Protein AF-I3IAJ3-F1 (afdb_monomer)

pLDDT: mean 96.66, std 3.68, range [68.75, 98.88]

Structure (mmCIF, N/CA/C/O backbone):
data_AF-I3IAJ3-F1
#
_entry.id   AF-I3IAJ3-F1
#
loop_
_atom_site.group_PDB
_atom_site.id
_atom_site.type_symbol
_atom_site.label_atom_id
_atom_site.label_alt_id
_atom_site.label_comp_id
_atom_site.label_asym_id
_atom_site.label_entity_id
_atom_site.label_seq_id
_atom_site.pdbx_PDB_ins_code
_atom_site.Cartn_x
_atom_site.Cartn_y
_atom_site.Cartn_z
_atom_site.occupancy
_atom_site.B_iso_or_equiv
_atom_site.auth_seq_id
_atom_site.auth_comp_id
_atom_site.auth_asym_id
_atom_site.auth_atom_id
_atom_site.pdbx_PDB_model_num
ATOM 1 N N . MET A 1 1 ? -9.385 11.520 12.640 1.00 92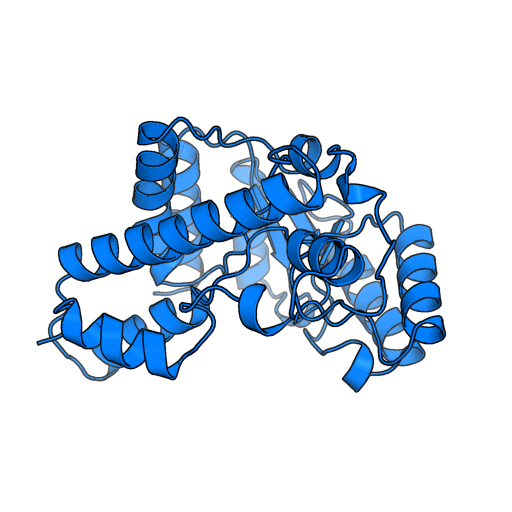.06 1 MET A N 1
ATOM 2 C CA . MET A 1 1 ? -8.759 11.079 13.914 1.00 92.06 1 MET A CA 1
ATOM 3 C C . MET A 1 1 ? -7.315 11.567 13.982 1.00 92.06 1 MET A C 1
ATOM 5 O O . MET A 1 1 ? -6.712 11.829 12.940 1.00 92.06 1 MET A O 1
ATOM 9 N N . SER A 1 2 ? -6.732 11.689 15.176 1.00 95.12 2 SER A N 1
ATOM 10 C CA . SER A 1 2 ? -5.291 11.946 15.311 1.00 95.12 2 SER A CA 1
ATOM 11 C C . SER A 1 2 ? -4.464 10.760 14.788 1.00 95.12 2 SER A C 1
ATOM 13 O O . SER A 1 2 ? -4.943 9.626 14.718 1.00 95.12 2 SER A O 1
ATOM 15 N N . GLY A 1 3 ? -3.193 10.996 14.444 1.00 95.88 3 GLY A N 1
ATOM 16 C CA . GLY A 1 3 ? -2.304 9.918 13.989 1.00 95.88 3 GLY A CA 1
ATOM 17 C C . GLY A 1 3 ? -2.069 8.836 15.050 1.00 95.88 3 GLY A C 1
ATOM 18 O O . GLY A 1 3 ? -1.928 7.661 14.710 1.00 95.88 3 GLY A O 1
ATOM 19 N N . ASN A 1 4 ? -2.061 9.206 16.334 1.00 97.25 4 ASN A N 1
ATOM 20 C CA . ASN A 1 4 ? -1.907 8.244 17.424 1.00 97.25 4 ASN A CA 1
ATOM 21 C C . ASN A 1 4 ? -3.148 7.350 17.568 1.00 97.25 4 ASN A C 1
ATOM 23 O O . ASN A 1 4 ? -3.011 6.133 17.638 1.00 97.25 4 ASN A O 1
ATOM 27 N N . GLU A 1 5 ? -4.352 7.928 17.520 1.00 97.88 5 GLU A N 1
ATOM 28 C CA . GLU A 1 5 ? -5.601 7.153 17.558 1.00 97.88 5 GLU A CA 1
ATOM 29 C C . GLU A 1 5 ? -5.706 6.183 16.378 1.00 97.88 5 GLU A C 1
ATOM 31 O O . GLU A 1 5 ? -6.067 5.022 16.572 1.00 97.88 5 GLU A O 1
ATOM 36 N N . ARG A 1 6 ? -5.348 6.624 15.162 1.00 97.94 6 ARG A N 1
ATOM 37 C CA . ARG A 1 6 ? -5.309 5.733 13.992 1.00 97.94 6 ARG A CA 1
ATOM 38 C C . ARG A 1 6 ? -4.345 4.569 14.191 1.00 97.94 6 ARG A C 1
ATOM 40 O O . ARG A 1 6 ? -4.722 3.424 13.965 1.00 97.94 6 ARG A O 1
ATOM 47 N N . THR A 1 7 ? -3.139 4.855 14.680 1.00 98.50 7 THR A N 1
ATOM 48 C CA . THR A 1 7 ? -2.106 3.841 14.962 1.00 98.50 7 THR A CA 1
ATOM 49 C C . THR A 1 7 ? -2.622 2.788 15.941 1.00 98.50 7 THR A C 1
ATOM 51 O O . THR A 1 7 ? -2.572 1.593 15.653 1.00 98.50 7 THR A O 1
ATOM 54 N N . GLN A 1 8 ? -3.206 3.225 17.058 1.00 98.56 8 GLN A N 1
ATOM 55 C CA . GLN A 1 8 ? -3.760 2.332 18.076 1.00 98.56 8 GLN A CA 1
ATOM 56 C C . GLN A 1 8 ? -4.918 1.483 17.538 1.00 98.56 8 GLN A C 1
ATOM 58 O O . GLN A 1 8 ? -4.970 0.281 17.799 1.00 98.56 8 GLN A O 1
ATOM 63 N N . LYS A 1 9 ? -5.827 2.074 16.752 1.00 98.75 9 LYS A N 1
ATOM 64 C CA . LYS A 1 9 ? -6.946 1.344 16.138 1.00 98.75 9 LYS A CA 1
ATOM 65 C C . LYS A 1 9 ? -6.477 0.298 15.127 1.00 98.75 9 LYS A C 1
ATOM 67 O O . LYS A 1 9 ? -6.967 -0.828 15.164 1.00 98.75 9 LYS A O 1
ATOM 72 N N . ILE A 1 10 ? -5.510 0.636 14.272 1.00 98.88 10 ILE A N 1
ATOM 73 C CA . ILE A 1 10 ? -4.940 -0.298 13.290 1.00 98.88 10 ILE A CA 1
ATOM 74 C C . ILE A 1 10 ? -4.242 -1.461 14.000 1.00 98.88 10 ILE A C 1
ATOM 76 O O . ILE A 1 10 ? -4.519 -2.617 13.681 1.00 98.88 10 ILE A O 1
ATOM 80 N N . ILE A 1 11 ? -3.398 -1.180 15.000 1.00 98.88 11 ILE A N 1
ATOM 81 C CA . ILE A 1 11 ? -2.735 -2.219 15.802 1.00 98.88 11 ILE A CA 1
ATOM 82 C C . ILE A 1 11 ? -3.773 -3.135 16.456 1.00 98.88 11 ILE A C 1
ATOM 84 O O . ILE A 1 11 ? -3.689 -4.355 16.311 1.00 98.88 11 ILE A O 1
ATOM 88 N N . ALA A 1 12 ? -4.785 -2.562 17.114 1.00 98.81 12 ALA A N 1
ATOM 89 C CA . ALA A 1 12 ? -5.835 -3.332 17.771 1.00 98.81 12 ALA A CA 1
ATOM 90 C C . ALA A 1 12 ? -6.613 -4.213 16.780 1.00 98.81 12 ALA A C 1
ATOM 92 O O . ALA A 1 12 ? -6.884 -5.376 17.079 1.00 98.81 12 ALA A O 1
ATOM 93 N N . ALA A 1 13 ? -6.941 -3.695 15.591 1.00 98.81 13 ALA A N 1
ATOM 94 C CA . ALA A 1 13 ? -7.616 -4.458 14.545 1.00 98.81 13 ALA A CA 1
ATOM 95 C C . ALA A 1 13 ? -6.763 -5.642 14.063 1.00 98.81 13 ALA A C 1
ATOM 97 O O . ALA A 1 13 ? -7.256 -6.771 14.019 1.00 98.81 13 ALA A O 1
ATOM 98 N N . LEU A 1 14 ? -5.480 -5.410 13.765 1.00 98.81 14 LEU A N 1
ATOM 99 C CA . LEU A 1 14 ? -4.545 -6.445 13.316 1.00 98.81 14 LEU A CA 1
ATOM 100 C C . LEU A 1 14 ? -4.328 -7.527 14.388 1.00 98.81 14 LEU A C 1
ATOM 102 O O . LEU A 1 14 ? -4.415 -8.718 14.084 1.00 98.81 14 LEU A O 1
ATOM 106 N N . GLN A 1 15 ? -4.113 -7.133 15.647 1.00 98.69 15 GLN A N 1
ATOM 107 C CA . GLN A 1 15 ? -3.894 -8.058 16.764 1.00 98.69 15 GLN A CA 1
ATOM 108 C C . GLN A 1 15 ? -5.151 -8.857 17.116 1.00 98.69 15 GLN A C 1
ATOM 110 O O . GLN A 1 15 ? -5.083 -10.081 17.240 1.00 98.69 15 GLN A O 1
ATOM 115 N N . LYS A 1 16 ? -6.321 -8.207 17.208 1.00 98.62 16 LYS A N 1
ATOM 116 C CA . LYS A 1 16 ? -7.608 -8.892 17.431 1.00 98.62 16 LYS A CA 1
ATOM 117 C C . LYS A 1 16 ? -7.890 -9.893 16.317 1.00 98.62 16 LYS A C 1
ATOM 119 O O . LYS A 1 16 ? -8.343 -11.007 16.576 1.00 98.62 16 LYS A O 1
ATOM 124 N N . ALA A 1 17 ? -7.578 -9.514 15.080 1.00 98.56 17 ALA A N 1
ATOM 125 C CA . ALA A 1 17 ? -7.670 -10.400 13.939 1.00 98.56 17 ALA A CA 1
ATOM 126 C C . ALA A 1 17 ? -6.512 -11.409 13.864 1.00 98.56 17 ALA A C 1
ATOM 128 O O . ALA A 1 17 ? -6.511 -12.217 12.945 1.00 98.56 17 ALA A O 1
ATOM 129 N N . LYS A 1 18 ? -5.542 -11.445 14.782 1.00 98.31 18 LYS A N 1
ATOM 130 C CA . LYS A 1 18 ? -4.399 -12.378 14.732 1.00 98.31 18 LYS A CA 1
ATOM 131 C C . LYS A 1 18 ? -3.687 -12.349 13.371 1.00 98.31 18 LYS A C 1
ATOM 133 O O . LYS A 1 18 ? -3.413 -13.394 12.777 1.00 98.31 18 LYS A O 1
ATOM 138 N N . VAL A 1 19 ? -3.499 -11.158 12.806 1.00 98.56 19 VAL A N 1
ATOM 139 C CA . VAL A 1 19 ? -2.672 -10.983 11.608 1.00 98.56 19 VAL A CA 1
ATOM 140 C C . VAL A 1 19 ? -1.220 -11.242 12.008 1.00 98.56 19 VAL A C 1
ATOM 142 O O . VAL A 1 19 ? -0.772 -10.649 12.986 1.00 98.56 19 VAL A O 1
ATOM 145 N N . PRO A 1 20 ? -0.495 -12.134 11.308 1.00 97.19 20 PRO A N 1
ATOM 146 C CA . PRO A 1 20 ? 0.844 -12.531 11.734 1.00 97.19 20 PRO A CA 1
ATOM 147 C C . PRO A 1 20 ? 1.854 -11.384 11.652 1.00 97.19 20 PRO A C 1
ATOM 149 O O . PRO A 1 20 ? 2.767 -11.338 12.465 1.00 97.19 20 PRO A O 1
ATOM 152 N N . ASP A 1 21 ? 1.708 -10.501 10.662 1.00 98.06 21 ASP A N 1
ATOM 153 C CA . ASP A 1 21 ? 2.602 -9.371 10.418 1.00 98.06 21 ASP A CA 1
ATOM 154 C C . ASP A 1 21 ? 1.966 -8.405 9.394 1.00 98.06 21 ASP A C 1
ATOM 156 O O . ASP A 1 21 ? 1.106 -8.807 8.605 1.00 98.06 21 ASP A O 1
ATOM 160 N N . ALA A 1 22 ? 2.410 -7.151 9.381 1.00 98.12 22 ALA A N 1
ATOM 161 C CA . ALA A 1 22 ? 2.053 -6.104 8.431 1.00 98.12 22 ALA A CA 1
ATOM 162 C C . ALA A 1 22 ? 3.272 -5.195 8.198 1.00 98.12 22 ALA A C 1
ATOM 164 O O . ALA A 1 22 ? 4.060 -4.961 9.113 1.00 98.12 22 ALA A O 1
ATOM 165 N N . LEU A 1 23 ? 3.428 -4.677 6.976 1.00 98.62 23 LEU A N 1
ATOM 166 C CA . LEU A 1 23 ? 4.565 -3.830 6.602 1.00 98.62 23 LEU A CA 1
ATOM 167 C C . LEU A 1 23 ? 4.128 -2.386 6.358 1.00 98.62 23 LEU A C 1
ATOM 169 O O . LEU A 1 23 ? 3.371 -2.115 5.425 1.00 98.62 23 LEU A O 1
ATOM 173 N N . PHE A 1 24 ? 4.656 -1.463 7.157 1.00 98.56 24 PHE A N 1
ATOM 174 C CA . PHE A 1 24 ? 4.381 -0.033 7.070 1.00 98.56 24 PHE A CA 1
ATOM 175 C C . PHE A 1 24 ? 5.502 0.684 6.317 1.00 98.56 24 PHE A C 1
ATOM 177 O O . PHE A 1 24 ? 6.637 0.755 6.781 1.00 98.56 24 PHE A O 1
ATOM 184 N N . PHE A 1 25 ? 5.181 1.234 5.149 1.00 98.69 25 PHE A N 1
ATOM 185 C CA . PHE A 1 25 ? 6.113 2.005 4.327 1.00 98.69 25 PHE A CA 1
ATOM 186 C C . PHE A 1 25 ? 6.100 3.471 4.778 1.00 98.69 25 PHE A C 1
ATOM 188 O O . PHE A 1 25 ? 5.066 4.132 4.710 1.00 98.69 25 PHE A O 1
ATOM 195 N N . VAL A 1 26 ? 7.240 3.977 5.253 1.00 98.50 26 VAL A N 1
ATOM 196 C CA . VAL A 1 26 ? 7.343 5.285 5.920 1.00 98.50 26 VAL A CA 1
ATOM 197 C C . VAL A 1 26 ? 7.970 6.337 5.009 1.00 98.50 26 VAL A C 1
ATOM 199 O O . VAL A 1 26 ? 9.085 6.153 4.517 1.00 98.50 26 VAL A O 1
ATOM 202 N N . GLN A 1 27 ? 7.268 7.462 4.842 1.00 97.94 27 GLN A N 1
ATOM 203 C CA . GLN A 1 27 ? 7.823 8.710 4.312 1.00 97.94 27 GLN A CA 1
ATOM 204 C C . GLN A 1 27 ? 8.703 9.356 5.390 1.00 97.94 27 GLN A C 1
ATOM 206 O O . GLN A 1 27 ? 8.205 9.766 6.443 1.00 97.94 27 GLN A O 1
ATOM 211 N N . ALA A 1 28 ? 10.011 9.427 5.151 1.00 98.00 28 ALA A N 1
ATOM 212 C CA . ALA A 1 28 ? 10.957 9.784 6.207 1.00 98.00 28 ALA A CA 1
ATOM 213 C C . ALA A 1 28 ? 10.992 11.286 6.558 1.00 98.00 28 ALA A C 1
ATOM 215 O O . ALA A 1 28 ? 11.378 11.619 7.678 1.00 98.00 28 ALA A O 1
ATOM 216 N N . ASP A 1 29 ? 10.550 12.197 5.680 1.00 97.88 29 ASP A N 1
ATOM 217 C CA . ASP A 1 29 ? 10.481 13.638 5.996 1.00 97.88 29 ASP A CA 1
ATOM 218 C C . ASP A 1 29 ? 9.460 13.978 7.101 1.00 97.88 29 ASP A C 1
ATOM 220 O O . ASP A 1 29 ? 9.525 15.043 7.716 1.00 97.88 29 ASP A O 1
ATOM 224 N N . ARG A 1 30 ? 8.529 13.058 7.394 1.00 96.25 30 ARG A N 1
ATOM 225 C CA . ARG A 1 30 ? 7.515 13.210 8.444 1.00 96.25 30 ARG A CA 1
ATOM 226 C C . ARG A 1 30 ? 8.024 12.778 9.813 1.00 96.25 30 ARG A C 1
ATOM 228 O O . ARG A 1 30 ? 7.275 12.885 10.789 1.00 96.25 30 ARG A O 1
ATOM 235 N N . LEU A 1 31 ? 9.256 12.277 9.915 1.00 96.62 31 LEU A N 1
ATOM 236 C CA . LEU A 1 31 ? 9.836 11.844 11.181 1.00 96.62 31 LEU A CA 1
ATOM 237 C C . LEU A 1 31 ? 10.065 13.028 12.124 1.00 96.62 31 LEU A C 1
ATOM 239 O O . LEU A 1 31 ? 10.740 14.004 11.819 1.00 96.62 31 LEU A O 1
ATOM 243 N N . ASN A 1 32 ? 9.486 12.911 13.308 1.00 96.06 32 ASN A N 1
ATOM 244 C CA . ASN A 1 32 ? 9.645 13.787 14.455 1.00 96.06 32 ASN A CA 1
ATOM 245 C C . ASN A 1 32 ? 9.341 12.963 15.717 1.00 96.06 32 ASN A C 1
ATOM 247 O O . ASN A 1 32 ? 9.011 11.783 15.627 1.00 96.06 32 ASN A O 1
ATOM 251 N N . LYS A 1 33 ? 9.406 13.571 16.906 1.00 95.94 33 LYS A N 1
ATOM 252 C CA . LYS A 1 33 ? 9.154 12.847 18.167 1.00 95.94 33 LYS A CA 1
ATOM 253 C C . LYS A 1 33 ? 7.787 12.147 18.196 1.00 95.94 33 LYS A C 1
ATOM 255 O O . LYS A 1 33 ? 7.696 11.016 18.654 1.00 95.94 33 LYS A O 1
ATOM 260 N N . SER A 1 34 ? 6.732 12.790 17.690 1.00 95.06 34 SER A N 1
ATOM 261 C CA . SER A 1 34 ? 5.377 12.223 17.674 1.00 95.06 34 SER A CA 1
ATOM 262 C C . SER A 1 34 ? 5.236 11.063 16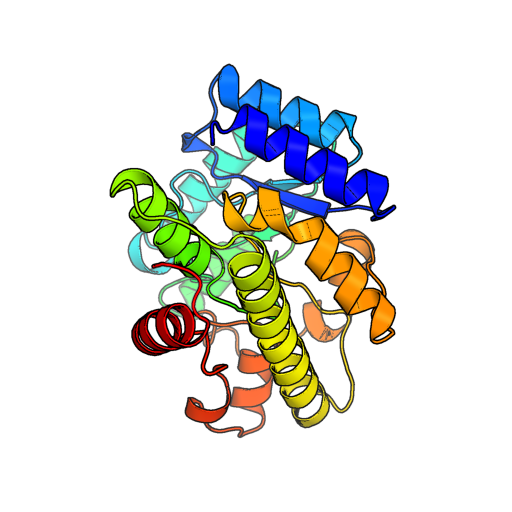.692 1.00 95.06 34 SER A C 1
ATOM 264 O O . SER A 1 34 ? 4.665 10.032 17.042 1.00 95.06 34 SER A O 1
ATOM 266 N N . THR A 1 35 ? 5.769 11.193 15.477 1.00 96.06 35 THR A N 1
ATOM 267 C CA . THR A 1 35 ? 5.709 10.110 14.486 1.00 96.06 35 THR A CA 1
ATOM 268 C C . THR A 1 35 ? 6.648 8.960 14.830 1.00 96.06 35 THR A C 1
ATOM 270 O O . THR A 1 35 ? 6.261 7.815 14.620 1.00 96.06 35 THR A O 1
ATOM 273 N N . GLN A 1 36 ? 7.798 9.225 15.458 1.00 97.62 36 GLN A N 1
ATOM 274 C CA . GLN A 1 36 ? 8.689 8.186 15.980 1.00 97.62 36 GLN A CA 1
ATOM 275 C C . GLN A 1 36 ? 7.975 7.304 17.012 1.00 97.62 36 GLN A C 1
ATOM 277 O O . GLN A 1 36 ? 7.959 6.090 16.852 1.00 97.62 36 GLN A O 1
ATOM 282 N N . MET A 1 37 ? 7.260 7.895 17.980 1.00 97.38 37 MET A N 1
ATOM 283 C CA . MET A 1 37 ? 6.470 7.121 18.953 1.00 97.38 37 MET A CA 1
ATOM 284 C C . MET A 1 37 ? 5.414 6.217 18.299 1.00 97.38 37 MET A C 1
ATOM 286 O O . MET A 1 37 ? 5.026 5.197 18.864 1.00 97.38 37 MET A O 1
ATOM 290 N N . ARG A 1 38 ? 4.899 6.587 17.122 1.00 97.75 38 ARG A N 1
ATOM 291 C CA . ARG A 1 38 ? 3.942 5.756 16.377 1.00 97.75 38 ARG A CA 1
ATOM 292 C C . ARG A 1 38 ? 4.635 4.585 15.681 1.00 97.75 38 ARG A C 1
ATOM 294 O O . ARG A 1 38 ? 4.082 3.491 15.665 1.00 97.75 38 ARG A O 1
ATOM 301 N N . LEU A 1 39 ? 5.840 4.795 15.146 1.00 98.12 39 LEU A N 1
ATOM 302 C CA . LEU A 1 39 ? 6.664 3.704 14.614 1.00 98.12 39 LEU A CA 1
ATOM 303 C C . LEU A 1 39 ? 7.045 2.718 15.718 1.00 98.12 39 LEU A C 1
ATOM 305 O O . LEU A 1 39 ? 6.901 1.513 15.527 1.00 98.12 39 LEU A O 1
ATOM 309 N N . ASP A 1 40 ? 7.427 3.231 16.888 1.00 98.19 40 ASP A N 1
ATOM 310 C CA . ASP A 1 40 ? 7.752 2.410 18.053 1.00 98.19 40 ASP A CA 1
ATOM 311 C C . ASP A 1 40 ? 6.545 1.568 18.496 1.00 98.19 40 ASP A C 1
ATOM 313 O O . ASP A 1 40 ? 6.706 0.396 18.821 1.00 98.19 40 ASP A O 1
ATOM 317 N N . GLN A 1 41 ? 5.324 2.119 18.439 1.00 98.50 41 GLN A N 1
ATOM 318 C CA . GLN A 1 41 ? 4.091 1.365 18.705 1.00 98.50 41 GLN A CA 1
ATOM 319 C C . GLN A 1 41 ? 3.871 0.224 17.701 1.00 98.50 41 GLN A C 1
ATOM 321 O O . GLN A 1 41 ? 3.553 -0.890 18.116 1.00 98.50 41 GLN A O 1
ATOM 326 N N . TYR A 1 42 ? 4.051 0.467 16.398 1.00 98.56 42 TYR A N 1
ATOM 327 C CA . TYR A 1 42 ? 3.933 -0.594 15.390 1.00 98.56 42 TYR A CA 1
ATOM 328 C C . TYR A 1 42 ? 4.988 -1.687 15.589 1.00 98.56 42 TYR A C 1
ATOM 330 O O . TYR A 1 42 ? 4.650 -2.871 15.560 1.00 98.56 42 TYR A O 1
ATOM 338 N N . ALA A 1 43 ? 6.238 -1.302 15.855 1.00 98.06 43 ALA A N 1
ATOM 339 C CA . ALA A 1 43 ? 7.320 -2.244 16.113 1.00 98.06 43 ALA A CA 1
ATOM 340 C C . ALA A 1 43 ? 7.084 -3.054 17.402 1.00 98.06 43 ALA A C 1
ATOM 342 O O . ALA A 1 43 ? 7.212 -4.277 17.397 1.00 98.06 43 ALA A O 1
ATOM 343 N N . ALA A 1 44 ? 6.657 -2.407 18.491 1.00 98.25 44 ALA A N 1
ATOM 344 C CA . ALA A 1 44 ? 6.313 -3.078 19.746 1.00 98.25 44 ALA A CA 1
ATOM 345 C C . ALA A 1 44 ? 5.132 -4.052 19.592 1.00 98.25 44 ALA A C 1
ATOM 347 O O . ALA A 1 44 ? 5.070 -5.066 20.282 1.00 98.25 44 ALA A O 1
ATOM 348 N N . ALA A 1 45 ? 4.214 -3.777 18.661 1.00 98.31 45 ALA A N 1
ATOM 349 C CA . ALA A 1 45 ? 3.122 -4.679 18.309 1.00 98.31 45 ALA A CA 1
ATOM 350 C C . ALA A 1 45 ? 3.548 -5.869 17.423 1.00 98.31 45 ALA A C 1
ATOM 352 O O . ALA A 1 45 ? 2.711 -6.726 17.137 1.00 98.31 45 ALA A O 1
ATOM 353 N N . GLY A 1 46 ? 4.821 -5.936 17.011 1.00 97.56 46 GLY A N 1
ATOM 354 C CA . GLY A 1 46 ? 5.383 -7.009 16.187 1.00 97.56 46 GLY A CA 1
ATOM 355 C C . GLY A 1 46 ? 5.309 -6.765 14.678 1.00 97.56 46 GLY A C 1
ATOM 356 O O . GLY A 1 46 ? 5.637 -7.665 13.910 1.00 97.56 46 GLY A O 1
ATOM 357 N N . PHE A 1 47 ? 4.891 -5.573 14.242 1.00 98.56 47 PHE A N 1
ATOM 358 C CA . PHE A 1 47 ? 4.819 -5.217 12.825 1.00 98.56 47 PHE A CA 1
ATOM 359 C C . PHE A 1 47 ? 6.123 -4.596 12.331 1.00 98.56 47 PHE A C 1
ATOM 361 O O . PHE A 1 47 ? 6.936 -4.111 13.123 1.00 98.56 47 PHE A O 1
ATOM 368 N N . HIS A 1 48 ? 6.313 -4.599 11.014 1.00 98.56 48 HIS A N 1
ATOM 369 C CA . HIS A 1 48 ? 7.557 -4.165 10.392 1.00 98.56 48 HIS A CA 1
ATOM 370 C C . HIS A 1 48 ? 7.449 -2.808 9.704 1.00 98.56 48 HIS A C 1
ATOM 372 O O . HIS A 1 48 ? 6.394 -2.407 9.206 1.00 98.56 48 HIS A O 1
ATOM 378 N N . ILE A 1 49 ? 8.589 -2.125 9.632 1.00 98.50 49 ILE A N 1
ATOM 379 C CA . ILE A 1 49 ? 8.755 -0.816 9.002 1.00 98.50 49 ILE A CA 1
ATOM 380 C C . ILE A 1 49 ? 9.600 -0.956 7.730 1.00 98.50 49 ILE A C 1
ATOM 382 O O . ILE A 1 49 ? 10.570 -1.707 7.702 1.00 98.50 49 ILE A O 1
ATOM 386 N N . ALA A 1 50 ? 9.248 -0.220 6.680 1.00 98.62 50 ALA A N 1
ATOM 387 C CA . ALA A 1 50 ? 9.944 -0.183 5.396 1.00 98.62 50 ALA A CA 1
ATOM 388 C C . ALA A 1 50 ? 10.091 1.253 4.871 1.00 98.62 50 ALA A C 1
ATOM 390 O O . ALA A 1 50 ? 9.496 2.200 5.386 1.00 98.62 50 ALA A O 1
ATOM 391 N N . ASN A 1 51 ? 10.893 1.419 3.822 1.00 98.69 51 ASN A N 1
ATOM 392 C CA . ASN A 1 51 ? 11.243 2.718 3.255 1.00 98.69 51 ASN A CA 1
ATOM 393 C C . ASN A 1 51 ? 10.242 3.143 2.162 1.00 98.69 51 ASN A C 1
ATOM 395 O O . ASN A 1 51 ? 10.025 2.404 1.199 1.00 98.69 51 ASN A O 1
ATOM 399 N N . HIS A 1 52 ? 9.676 4.348 2.278 1.00 98.56 52 HIS A N 1
ATOM 400 C CA . HIS A 1 52 ? 8.800 4.954 1.266 1.00 98.56 52 HIS A CA 1
ATOM 401 C C . HIS A 1 52 ? 9.339 6.273 0.703 1.00 98.56 52 HIS A C 1
ATOM 403 O O . HIS A 1 52 ? 8.570 7.186 0.409 1.00 98.56 52 HIS A O 1
ATOM 409 N N . SER A 1 53 ? 10.662 6.370 0.545 1.00 98.62 53 SER A N 1
ATOM 410 C CA . SER A 1 53 ? 11.405 7.590 0.200 1.00 98.62 53 SER A CA 1
ATOM 411 C C . SER A 1 53 ? 11.378 8.653 1.311 1.00 98.62 53 SER A C 1
ATOM 413 O O . SER A 1 53 ? 10.741 8.480 2.355 1.00 98.62 53 SER A O 1
ATOM 415 N N . TYR A 1 54 ? 12.141 9.729 1.134 1.00 98.81 54 TYR A N 1
ATOM 416 C CA . TYR A 1 54 ? 12.191 10.827 2.093 1.00 98.81 54 TYR A CA 1
ATOM 417 C C . TYR A 1 54 ? 11.039 11.799 1.844 1.00 98.81 54 TYR A C 1
ATOM 419 O O . TYR A 1 54 ? 10.251 12.021 2.758 1.00 98.81 54 TYR A O 1
ATOM 427 N N . SER A 1 55 ? 10.892 12.295 0.612 1.00 98.00 55 SER A N 1
ATOM 428 C CA . SER A 1 55 ? 9.936 13.362 0.260 1.00 98.00 55 SER A CA 1
ATOM 429 C C . SER A 1 55 ? 8.612 12.894 -0.359 1.00 98.00 55 SER A C 1
ATOM 431 O O . SER A 1 55 ? 7.755 13.723 -0.677 1.00 98.00 55 SER A O 1
ATOM 433 N N . HIS A 1 56 ? 8.438 11.582 -0.574 1.00 97.94 56 HIS A N 1
ATOM 434 C CA . HIS A 1 56 ? 7.262 11.001 -1.238 1.00 97.94 56 HIS A CA 1
ATOM 435 C C . HIS A 1 56 ? 7.008 11.592 -2.644 1.00 97.94 56 HIS A C 1
ATOM 437 O O . HIS A 1 56 ? 5.872 11.789 -3.086 1.00 97.94 56 HIS A O 1
ATOM 443 N N . GLN A 1 57 ? 8.086 11.909 -3.364 1.00 98.12 57 GLN A N 1
ATOM 444 C CA . GLN A 1 57 ? 8.025 12.389 -4.744 1.00 98.12 57 GLN A CA 1
ATOM 445 C C . GLN A 1 57 ? 8.118 11.227 -5.737 1.00 98.12 57 GLN A C 1
ATOM 447 O O . GLN A 1 57 ? 8.758 10.211 -5.471 1.00 98.12 57 GLN A O 1
ATOM 452 N N . SER A 1 58 ? 7.497 11.394 -6.907 1.00 97.94 58 SER A N 1
ATOM 453 C CA . SER A 1 58 ? 7.654 10.457 -8.026 1.00 97.94 58 SER A CA 1
ATOM 454 C C . SER A 1 58 ? 9.122 10.408 -8.469 1.00 97.94 58 SER A C 1
ATOM 456 O O . SER A 1 58 ? 9.772 11.450 -8.608 1.00 97.94 58 SER A O 1
ATOM 458 N N . ALA A 1 59 ? 9.645 9.209 -8.744 1.00 98.06 59 ALA A N 1
ATOM 459 C CA . ALA A 1 59 ? 11.008 9.069 -9.246 1.00 98.06 59 ALA A CA 1
ATOM 460 C C . ALA A 1 59 ? 11.181 9.658 -10.655 1.00 98.06 59 ALA A C 1
ATOM 462 O O . ALA A 1 59 ? 12.257 10.168 -10.979 1.00 98.06 59 ALA A O 1
ATOM 463 N N . SER A 1 60 ? 10.129 9.634 -11.482 1.00 97.62 60 SER A N 1
ATOM 464 C CA . SER A 1 60 ? 10.123 10.305 -12.786 1.00 97.62 60 SER A CA 1
ATOM 465 C C . SER A 1 60 ? 10.203 11.821 -12.650 1.00 97.62 60 SER A C 1
ATOM 467 O O . SER A 1 60 ? 10.991 12.449 -13.356 1.00 97.62 60 SER A O 1
ATOM 469 N N . ALA A 1 61 ? 9.422 12.400 -11.732 1.00 97.38 61 ALA A N 1
ATOM 470 C CA . ALA A 1 61 ? 9.373 13.841 -11.505 1.00 97.38 61 ALA A CA 1
ATOM 471 C C . ALA A 1 61 ? 10.672 14.369 -10.881 1.00 97.38 61 ALA A C 1
ATOM 473 O O . ALA A 1 61 ? 11.224 15.370 -11.334 1.00 97.38 61 ALA A O 1
ATOM 474 N N . LEU A 1 62 ? 11.186 13.675 -9.862 1.00 97.50 62 LEU A N 1
ATOM 475 C CA . LEU A 1 62 ? 12.390 14.085 -9.142 1.00 97.50 62 LEU A CA 1
ATOM 476 C C . LEU A 1 62 ? 13.667 13.840 -9.969 1.00 97.50 62 LEU A C 1
ATOM 478 O O . LEU A 1 62 ? 14.654 14.573 -9.848 1.00 97.50 62 LEU A O 1
ATOM 482 N N . GLY A 1 63 ? 13.632 12.823 -10.834 1.00 97.94 63 GLY A N 1
ATOM 483 C CA . GLY A 1 63 ? 14.732 12.399 -11.688 1.00 97.94 63 GLY A CA 1
ATOM 484 C C . GLY A 1 63 ? 15.734 11.489 -10.971 1.00 97.94 63 GLY A C 1
ATOM 485 O O . GLY A 1 63 ? 15.982 11.610 -9.770 1.00 97.94 63 GLY A O 1
ATOM 486 N N . LYS A 1 64 ? 16.369 10.595 -11.743 1.00 98.06 64 LYS A N 1
ATOM 487 C CA . LYS A 1 64 ? 17.281 9.528 -11.282 1.00 98.06 64 LYS A CA 1
ATOM 488 C C . LYS A 1 64 ? 18.198 9.917 -10.115 1.00 98.06 64 LYS A C 1
ATOM 490 O O . LYS A 1 64 ? 18.176 9.276 -9.070 1.00 98.06 64 LYS A O 1
ATOM 495 N N . LYS A 1 65 ? 19.035 10.947 -10.303 1.00 98.38 65 LYS A N 1
ATOM 496 C CA . LYS A 1 65 ? 20.070 11.340 -9.329 1.00 98.38 65 LYS A CA 1
ATOM 497 C C . LYS A 1 65 ? 19.452 11.791 -8.005 1.00 98.38 65 LYS A C 1
ATOM 499 O O . LYS A 1 65 ? 19.908 11.379 -6.942 1.00 98.38 65 LYS A O 1
ATOM 504 N N . ASN A 1 66 ? 18.427 12.631 -8.085 1.00 98.62 66 ASN A N 1
ATOM 505 C CA . ASN A 1 66 ? 17.790 13.210 -6.911 1.00 98.62 66 ASN A CA 1
ATOM 506 C C . ASN A 1 66 ? 16.956 12.162 -6.172 1.00 98.62 66 ASN A C 1
ATOM 508 O O . ASN A 1 66 ? 16.996 12.129 -4.949 1.00 98.62 66 ASN A O 1
ATOM 512 N N . TYR A 1 67 ? 16.284 11.256 -6.889 1.00 98.75 67 TYR A N 1
ATOM 513 C CA . TYR A 1 67 ? 15.541 10.169 -6.255 1.00 98.75 67 TYR A CA 1
ATOM 514 C C . TYR A 1 67 ? 16.449 9.181 -5.515 1.00 98.75 67 TYR A C 1
ATOM 516 O O . TYR A 1 67 ? 16.134 8.783 -4.398 1.00 98.75 67 TYR A O 1
ATOM 524 N N . ILE A 1 68 ? 17.612 8.830 -6.077 1.00 98.62 68 ILE A N 1
ATOM 525 C CA . ILE A 1 68 ? 18.602 8.002 -5.366 1.00 98.62 68 ILE A CA 1
ATOM 526 C C . ILE A 1 68 ? 19.041 8.679 -4.059 1.00 98.62 68 ILE A C 1
ATOM 528 O O . ILE A 1 68 ? 19.099 8.032 -3.012 1.00 98.62 68 ILE A O 1
ATOM 532 N N . ALA A 1 69 ? 19.323 9.985 -4.097 1.00 98.69 69 ALA A N 1
ATOM 533 C CA . ALA A 1 69 ? 19.683 10.740 -2.900 1.00 98.69 69 ALA A CA 1
ATOM 534 C C . ALA A 1 69 ? 18.530 10.793 -1.881 1.00 98.69 69 ALA A C 1
ATOM 536 O O . ALA A 1 69 ? 18.759 10.591 -0.691 1.00 98.69 69 ALA A O 1
ATOM 537 N N . ASP A 1 70 ? 17.298 10.998 -2.345 1.00 98.81 70 ASP A N 1
ATOM 538 C CA . ASP A 1 70 ? 16.088 11.034 -1.521 1.00 98.81 70 ASP A CA 1
ATOM 539 C C . ASP A 1 70 ? 15.838 9.692 -0.807 1.00 98.81 70 ASP A C 1
ATOM 541 O O . ASP A 1 70 ? 15.722 9.637 0.421 1.00 98.81 70 ASP A O 1
ATOM 545 N N . ALA A 1 71 ? 15.886 8.578 -1.542 1.00 98.56 71 ALA A N 1
ATOM 546 C CA . ALA A 1 71 ? 15.737 7.241 -0.974 1.00 98.56 71 ALA A CA 1
ATOM 547 C C . ALA A 1 71 ? 16.873 6.884 0.003 1.00 98.56 71 ALA A C 1
ATOM 549 O O . ALA A 1 71 ? 16.630 6.232 1.028 1.00 98.56 71 ALA A O 1
ATOM 550 N N . LYS A 1 72 ? 18.105 7.344 -0.268 1.00 98.56 72 LYS A N 1
ATOM 551 C CA . LYS A 1 72 ? 19.254 7.185 0.637 1.00 98.56 72 LYS A CA 1
ATOM 552 C C . LYS A 1 72 ? 19.084 7.995 1.924 1.00 98.56 72 LYS A C 1
ATOM 554 O O . LYS A 1 72 ? 19.398 7.479 2.996 1.00 98.56 72 LYS A O 1
ATOM 559 N N . SER A 1 73 ? 18.551 9.214 1.854 1.00 98.69 73 SER A N 1
ATOM 560 C CA . SER A 1 73 ? 18.218 10.008 3.045 1.00 98.69 73 SER A CA 1
ATOM 561 C C . SER A 1 73 ? 17.206 9.281 3.930 1.00 98.69 73 SER A C 1
ATOM 563 O O . SER A 1 73 ? 17.428 9.146 5.132 1.00 98.69 73 SER A O 1
ATOM 565 N N . ALA A 1 74 ? 16.154 8.705 3.338 1.00 98.69 74 ALA A N 1
ATOM 566 C CA . ALA A 1 74 ? 15.214 7.865 4.079 1.00 98.69 74 ALA A CA 1
ATOM 567 C C . ALA A 1 74 ? 15.876 6.614 4.676 1.00 98.69 74 ALA A C 1
ATOM 569 O O . ALA A 1 74 ? 15.618 6.276 5.829 1.00 98.69 74 ALA A O 1
ATOM 570 N N . HIS A 1 75 ? 16.775 5.953 3.939 1.00 98.50 75 HIS A N 1
ATOM 571 C CA . HIS A 1 75 ? 17.523 4.805 4.457 1.00 98.50 75 HIS A CA 1
ATOM 572 C C . HIS A 1 75 ? 18.327 5.161 5.712 1.00 98.50 75 HIS A C 1
ATOM 574 O O . HIS A 1 75 ? 18.277 4.424 6.692 1.00 98.50 75 HIS A O 1
ATOM 580 N N . LEU A 1 76 ? 19.035 6.294 5.714 1.00 98.44 76 LEU A N 1
ATOM 581 C CA . LEU A 1 76 ? 19.833 6.715 6.868 1.00 98.44 76 LEU A CA 1
ATOM 582 C C . LEU A 1 76 ? 18.982 6.961 8.122 1.00 98.44 76 LEU A C 1
ATOM 584 O O . LEU A 1 76 ? 19.459 6.694 9.223 1.00 98.44 76 LEU A O 1
ATOM 588 N N . LEU A 1 77 ? 17.737 7.412 7.955 1.00 98.25 77 LEU A N 1
ATOM 589 C CA . LEU A 1 77 ? 16.804 7.677 9.055 1.00 98.25 77 LEU A CA 1
ATOM 590 C C . LEU A 1 77 ? 16.055 6.426 9.542 1.00 98.25 77 LEU A C 1
ATOM 592 O O . LEU A 1 77 ? 15.681 6.351 10.712 1.00 98.25 77 LEU A O 1
ATOM 596 N N . LEU A 1 78 ? 15.817 5.451 8.659 1.00 98.25 78 LEU A N 1
ATOM 597 C CA . LEU A 1 78 ? 14.949 4.302 8.944 1.00 98.25 78 LEU A CA 1
ATOM 598 C C . LEU A 1 78 ? 15.698 2.994 9.232 1.00 98.25 78 LEU A C 1
ATOM 600 O O . LEU A 1 78 ? 15.146 2.126 9.898 1.00 98.25 78 LEU A O 1
ATOM 604 N N . LYS A 1 79 ? 16.943 2.825 8.771 1.00 97.75 79 LYS A N 1
ATOM 605 C CA . LYS A 1 79 ? 17.648 1.527 8.839 1.00 97.75 79 LYS A CA 1
ATOM 606 C C . LYS A 1 79 ? 17.863 0.967 10.252 1.00 97.75 79 LYS A C 1
ATOM 608 O O . LYS A 1 79 ? 18.056 -0.232 10.396 1.00 97.75 79 LYS A O 1
ATOM 613 N N . ASN A 1 80 ? 17.853 1.833 11.266 1.00 96.69 80 ASN A N 1
ATOM 614 C CA . ASN A 1 80 ? 18.045 1.469 12.673 1.00 96.69 80 ASN A CA 1
ATOM 615 C C . ASN A 1 80 ? 16.718 1.389 13.451 1.00 96.69 80 ASN A C 1
ATOM 617 O O . ASN A 1 80 ? 16.737 1.285 14.674 1.00 96.69 80 ASN A O 1
ATOM 621 N N . GLN A 1 81 ? 15.573 1.498 12.771 1.00 97.00 81 GLN A N 1
ATOM 622 C CA . GLN A 1 81 ? 14.264 1.343 13.401 1.00 97.00 81 GLN A CA 1
ATOM 623 C C . GLN A 1 81 ? 14.067 -0.111 13.840 1.00 97.00 81 GLN A C 1
ATOM 625 O O . GLN A 1 81 ? 14.493 -1.046 13.156 1.00 97.00 81 GLN A O 1
ATOM 630 N N . ASN A 1 82 ? 13.383 -0.311 14.965 1.00 96.81 82 ASN A N 1
ATOM 631 C CA . ASN A 1 82 ? 12.981 -1.651 15.385 1.00 96.81 82 ASN A CA 1
ATOM 632 C C . ASN A 1 82 ? 12.086 -2.288 14.309 1.00 96.81 82 ASN A C 1
ATOM 634 O O . ASN A 1 82 ? 11.242 -1.614 13.718 1.00 96.81 82 ASN A O 1
ATOM 638 N N . ASN A 1 83 ? 12.276 -3.586 14.053 1.00 96.56 83 ASN A N 1
ATOM 639 C CA . ASN A 1 83 ? 11.568 -4.339 13.009 1.00 96.56 83 ASN A CA 1
ATOM 640 C C . ASN A 1 83 ? 11.671 -3.712 11.604 1.00 96.56 83 ASN A C 1
ATOM 642 O O . ASN A 1 83 ? 10.735 -3.781 10.803 1.00 96.56 83 ASN A O 1
ATOM 646 N N . PHE A 1 84 ? 12.802 -3.088 11.274 1.00 98.19 84 PHE A N 1
ATOM 647 C CA . PHE A 1 84 ? 13.046 -2.618 9.916 1.00 98.19 84 PHE A CA 1
ATOM 648 C C . PHE A 1 84 ? 13.232 -3.797 8.945 1.00 98.19 84 PHE A C 1
ATOM 650 O O . PHE A 1 84 ? 14.092 -4.654 9.149 1.00 98.19 84 PHE A O 1
ATOM 657 N N . LEU A 1 85 ? 12.458 -3.820 7.855 1.00 97.69 85 LEU A N 1
ATOM 658 C CA . LEU A 1 85 ? 12.686 -4.695 6.705 1.00 97.69 85 LEU A CA 1
ATOM 659 C C . LEU A 1 85 ? 13.120 -3.854 5.505 1.00 97.69 85 LEU A C 1
ATOM 661 O O . LEU A 1 85 ? 12.436 -2.884 5.166 1.00 97.69 85 LEU A O 1
ATOM 665 N N . PRO A 1 86 ? 14.192 -4.244 4.791 1.00 97.75 86 PRO A N 1
ATOM 666 C CA . PRO A 1 86 ? 14.691 -3.494 3.651 1.00 97.75 86 PRO A CA 1
ATOM 667 C C . PRO A 1 86 ? 13.826 -3.765 2.410 1.00 97.75 86 PRO A C 1
ATOM 669 O O . PRO A 1 86 ? 14.263 -4.343 1.420 1.00 97.75 86 PRO A O 1
ATOM 672 N N . PHE A 1 87 ? 12.574 -3.323 2.448 1.00 98.62 87 PHE A N 1
ATOM 673 C CA . PHE A 1 87 ? 11.744 -3.126 1.267 1.00 98.62 87 PHE A CA 1
ATOM 674 C C . PHE A 1 87 ? 11.636 -1.635 0.978 1.00 98.62 87 PHE A C 1
ATOM 676 O O . PHE A 1 87 ? 11.526 -0.817 1.894 1.00 98.62 87 PHE A O 1
ATOM 683 N N . HIS A 1 88 ? 11.666 -1.286 -0.302 1.00 98.62 88 HIS A N 1
ATOM 684 C CA . HIS A 1 88 ? 11.405 0.069 -0.758 1.00 98.62 88 HIS A CA 1
ATOM 685 C C . HIS A 1 88 ? 10.188 0.070 -1.675 1.00 98.62 88 HIS A C 1
ATOM 687 O O . HIS A 1 88 ? 10.185 -0.620 -2.693 1.00 98.62 88 HIS A O 1
ATOM 693 N N . ARG A 1 89 ? 9.160 0.846 -1.328 1.00 98.31 89 ARG A N 1
ATOM 694 C CA . ARG A 1 89 ? 8.019 1.094 -2.217 1.00 98.31 89 ARG A CA 1
ATOM 695 C C . ARG A 1 89 ? 8.177 2.472 -2.833 1.00 98.31 89 ARG A C 1
ATOM 697 O O . ARG A 1 89 ? 8.326 3.452 -2.108 1.00 98.31 89 ARG A O 1
ATOM 704 N N . PHE A 1 90 ? 8.103 2.543 -4.154 1.00 98.19 90 PHE A N 1
ATOM 705 C CA . PHE A 1 90 ? 8.124 3.809 -4.878 1.00 98.19 90 PHE A CA 1
ATOM 706 C C . PHE A 1 90 ? 6.817 4.582 -4.635 1.00 98.19 90 PHE A C 1
ATOM 708 O O . PHE A 1 90 ? 5.740 3.989 -4.784 1.00 98.19 90 PHE A O 1
ATOM 715 N N . PRO A 1 91 ? 6.866 5.876 -4.270 1.00 98.12 91 PRO A N 1
ATOM 716 C CA . PRO A 1 91 ? 5.692 6.743 -4.278 1.00 98.12 91 PRO A CA 1
ATOM 717 C C . PRO A 1 91 ? 4.994 6.705 -5.638 1.00 98.12 91 PRO A C 1
ATOM 719 O O . PRO A 1 91 ? 5.649 6.710 -6.682 1.00 98.12 91 PRO A O 1
ATOM 722 N N . TYR A 1 92 ? 3.661 6.629 -5.624 1.00 96.75 92 TYR A N 1
ATOM 723 C CA . TYR A 1 92 ? 2.820 6.520 -6.830 1.00 96.75 92 TYR A CA 1
ATOM 724 C C . TYR A 1 92 ? 3.128 5.299 -7.719 1.00 96.75 92 TYR A C 1
ATOM 726 O O . TYR A 1 92 ? 2.708 5.259 -8.873 1.00 96.75 92 TYR A O 1
ATOM 734 N N . LEU A 1 93 ? 3.897 4.329 -7.201 1.00 96.19 93 LEU A N 1
ATOM 735 C CA . LEU A 1 93 ? 4.494 3.224 -7.962 1.00 96.19 93 LEU A CA 1
ATOM 736 C C . LEU A 1 93 ? 5.384 3.703 -9.129 1.00 96.19 93 LEU A C 1
ATOM 738 O O . LEU A 1 93 ? 5.764 2.945 -10.014 1.00 96.19 93 LEU A O 1
ATOM 742 N N . ASP A 1 94 ? 5.771 4.975 -9.131 1.00 96.81 94 ASP A N 1
ATOM 743 C CA . ASP A 1 94 ? 6.542 5.567 -10.209 1.00 96.81 94 ASP A CA 1
ATOM 744 C C . ASP A 1 94 ? 8.038 5.300 -10.010 1.00 96.81 94 ASP A C 1
ATOM 746 O O . ASP A 1 94 ? 8.692 5.928 -9.175 1.00 96.81 94 ASP A O 1
ATOM 750 N N . CYS A 1 95 ? 8.577 4.348 -10.775 1.00 95.75 95 CYS A N 1
ATOM 751 C CA . CYS A 1 95 ? 9.951 3.875 -10.634 1.00 95.75 95 CYS A CA 1
ATOM 752 C C . CYS A 1 95 ? 10.994 4.689 -11.417 1.00 95.75 95 CYS A C 1
ATOM 754 O O . CYS A 1 95 ? 12.188 4.414 -11.275 1.00 95.75 95 CYS A O 1
ATOM 756 N N . GLY A 1 96 ? 10.587 5.656 -12.243 1.00 96.62 96 GLY A N 1
ATOM 757 C CA . GLY A 1 96 ? 11.498 6.506 -13.011 1.00 96.62 96 GLY A CA 1
ATOM 758 C C . GLY A 1 96 ? 11.068 6.725 -14.461 1.00 96.62 96 GLY A C 1
ATOM 759 O O . GLY A 1 96 ? 10.306 5.955 -15.025 1.00 96.62 96 GLY A O 1
ATOM 760 N N . LYS A 1 97 ? 11.615 7.779 -15.078 1.00 95.56 97 LYS A N 1
ATOM 761 C CA . LYS A 1 97 ? 11.134 8.318 -16.363 1.00 95.56 97 LYS A CA 1
ATOM 762 C C . LYS A 1 97 ? 11.296 7.372 -17.556 1.00 95.56 97 LYS A C 1
ATOM 764 O O . LYS A 1 97 ? 10.524 7.421 -18.508 1.00 95.56 97 LYS A O 1
ATOM 769 N N . ASP A 1 98 ? 12.349 6.566 -17.540 1.00 95.00 98 ASP A N 1
ATOM 770 C CA . ASP A 1 98 ? 12.697 5.640 -18.610 1.00 95.00 98 ASP A CA 1
ATOM 771 C C . ASP A 1 98 ? 13.386 4.396 -18.040 1.00 95.00 98 ASP A C 1
ATOM 773 O O . ASP A 1 98 ? 13.812 4.367 -16.882 1.00 95.00 98 ASP A O 1
ATOM 777 N N . LYS A 1 99 ? 13.529 3.353 -18.866 1.00 94.44 99 LYS A N 1
ATOM 778 C CA . LYS A 1 99 ? 14.120 2.070 -18.459 1.00 94.44 99 LYS A CA 1
ATOM 779 C C . LYS A 1 99 ? 15.513 2.219 -17.833 1.00 94.44 99 LYS A C 1
ATOM 781 O O . LYS A 1 99 ? 15.812 1.521 -16.870 1.00 94.44 99 LYS A O 1
ATOM 786 N N . SER A 1 100 ? 16.351 3.115 -18.354 1.00 95.62 100 SER A N 1
ATOM 787 C CA . SER A 1 100 ? 17.708 3.332 -17.838 1.00 95.62 100 SER A CA 1
ATOM 788 C C . SER A 1 100 ? 17.673 3.985 -16.454 1.00 95.62 100 SER A C 1
ATOM 790 O O . SER A 1 100 ? 18.382 3.558 -15.544 1.00 95.62 100 SER A O 1
ATOM 792 N N . SER A 1 101 ? 16.813 4.990 -16.266 1.00 96.75 101 SER A N 1
ATOM 793 C CA . SER A 1 101 ? 16.560 5.603 -14.962 1.00 96.75 101 SER A CA 1
ATOM 794 C C . SER A 1 101 ? 16.054 4.575 -13.956 1.00 96.75 101 SER A C 1
ATOM 796 O O . SER A 1 101 ? 16.558 4.510 -12.838 1.00 96.75 101 SER A O 1
ATOM 798 N N . ILE A 1 102 ? 15.080 3.764 -14.362 1.00 96.44 102 ILE A N 1
ATOM 799 C CA . ILE A 1 102 ? 14.451 2.756 -13.516 1.00 96.44 102 ILE A CA 1
ATOM 800 C C . ILE A 1 102 ? 15.464 1.708 -13.032 1.00 96.44 102 ILE A C 1
ATOM 802 O O . ILE A 1 102 ? 15.488 1.381 -11.844 1.00 96.44 102 ILE A O 1
ATOM 806 N N . LEU A 1 103 ? 16.294 1.178 -13.938 1.00 95.94 103 LEU A N 1
ATOM 807 C CA . LEU A 1 103 ? 17.318 0.189 -13.594 1.00 95.94 103 LEU A CA 1
ATOM 808 C C . LEU A 1 103 ? 18.350 0.784 -12.636 1.00 95.94 103 LEU A C 1
ATOM 810 O O . LEU A 1 103 ? 18.562 0.233 -11.566 1.00 95.94 103 LEU A O 1
ATOM 814 N N . ALA A 1 104 ? 18.880 1.969 -12.943 1.00 97.38 104 ALA A N 1
ATOM 815 C CA . ALA A 1 104 ? 19.877 2.612 -12.093 1.00 97.38 104 ALA A CA 1
ATOM 816 C C . ALA A 1 104 ? 19.362 2.929 -10.676 1.00 97.38 104 ALA A C 1
ATOM 818 O O . ALA A 1 104 ? 20.111 2.822 -9.707 1.00 97.38 104 ALA A O 1
ATOM 819 N N . ILE A 1 105 ? 18.089 3.320 -10.533 1.00 98.31 105 ILE A N 1
ATOM 820 C CA . ILE A 1 105 ? 17.490 3.527 -9.208 1.00 98.31 105 ILE A CA 1
ATOM 821 C C . ILE A 1 105 ? 17.355 2.193 -8.463 1.00 98.31 105 ILE A C 1
ATOM 823 O O . ILE A 1 105 ? 17.701 2.118 -7.285 1.00 98.31 105 ILE A O 1
ATOM 827 N N . ARG A 1 106 ? 16.866 1.140 -9.130 1.00 96.75 106 ARG A N 1
ATOM 828 C CA . ARG A 1 106 ? 16.732 -0.193 -8.523 1.00 96.75 106 ARG A CA 1
ATOM 829 C C . ARG A 1 106 ? 18.080 -0.784 -8.120 1.00 96.75 106 ARG A C 1
ATOM 831 O O . ARG A 1 106 ? 18.166 -1.329 -7.025 1.00 96.75 106 ARG A O 1
ATOM 838 N N . ASP A 1 107 ? 19.111 -0.622 -8.940 1.00 97.62 107 ASP A N 1
ATOM 839 C CA . ASP A 1 107 ? 20.470 -1.067 -8.630 1.00 97.62 107 ASP A CA 1
ATOM 840 C C . ASP A 1 107 ? 20.992 -0.346 -7.383 1.00 97.62 107 ASP A C 1
ATOM 842 O O . ASP A 1 107 ? 21.425 -0.992 -6.432 1.00 97.62 107 ASP A O 1
ATOM 846 N N . SER A 1 108 ? 20.823 0.980 -7.308 1.00 98.38 108 SER A N 1
ATOM 847 C CA . SER A 1 108 ? 21.224 1.753 -6.126 1.00 98.38 108 SER A CA 1
ATOM 848 C C . SER A 1 108 ? 20.458 1.356 -4.856 1.00 98.38 108 SER A C 1
ATOM 850 O O . SER A 1 108 ? 21.029 1.303 -3.767 1.00 98.38 108 SER A O 1
ATOM 852 N N . LEU A 1 109 ? 19.166 1.038 -4.969 1.00 98.38 109 LEU A N 1
ATOM 853 C CA . LEU A 1 109 ? 18.384 0.496 -3.855 1.00 98.38 109 LEU A CA 1
ATOM 854 C C . LEU A 1 109 ? 18.874 -0.906 -3.455 1.00 98.38 109 LEU A C 1
ATOM 856 O O . LEU A 1 109 ? 18.987 -1.192 -2.263 1.00 98.38 109 LEU A O 1
ATOM 860 N N . SER A 1 110 ? 19.210 -1.757 -4.424 1.00 97.88 110 SER A N 1
ATOM 861 C CA . SER A 1 110 ? 19.748 -3.098 -4.182 1.00 97.88 110 SER A CA 1
ATOM 862 C C . SER A 1 110 ? 21.114 -3.055 -3.492 1.00 97.88 110 SER A C 1
ATOM 864 O O . SER A 1 110 ? 21.362 -3.864 -2.601 1.00 97.88 110 SER A O 1
ATOM 866 N N . GLU A 1 111 ? 21.983 -2.100 -3.837 1.00 98.06 111 GLU A N 1
ATOM 867 C CA . GLU A 1 111 ? 23.262 -1.860 -3.145 1.00 98.06 111 GLU A CA 1
ATOM 868 C C . GLU A 1 111 ? 23.066 -1.498 -1.663 1.00 98.06 111 GLU A C 1
ATOM 870 O O . GLU A 1 111 ? 23.891 -1.838 -0.818 1.00 98.06 111 GLU A O 1
ATOM 875 N N . LEU A 1 112 ? 21.944 -0.853 -1.328 1.00 97.69 112 LEU A N 1
ATOM 876 C CA . LEU A 1 112 ? 21.530 -0.569 0.051 1.00 97.69 112 LEU A CA 1
ATOM 877 C C . LEU A 1 112 ? 20.786 -1.747 0.715 1.00 97.69 112 LEU A C 1
ATOM 879 O O . LEU A 1 112 ? 20.295 -1.611 1.837 1.00 97.69 112 LEU A O 1
ATOM 883 N N . GLY A 1 113 ? 20.690 -2.892 0.034 1.00 97.88 113 GLY A N 1
ATOM 884 C CA . GLY A 1 113 ? 20.041 -4.112 0.511 1.00 97.88 113 GLY A CA 1
ATOM 885 C C . GLY A 1 113 ? 18.526 -4.160 0.305 1.00 97.88 113 GLY A C 1
ATOM 886 O O . GLY A 1 113 ? 17.881 -5.072 0.826 1.00 97.88 113 GLY A O 1
ATOM 887 N N . TYR A 1 114 ? 17.937 -3.204 -0.424 1.00 98.25 114 TYR A N 1
ATOM 888 C CA . TYR A 1 114 ? 16.490 -3.153 -0.610 1.00 98.25 114 TYR A CA 1
ATOM 889 C C . TYR A 1 114 ? 15.977 -4.145 -1.651 1.00 98.25 114 TYR A C 1
ATOM 891 O O . TYR A 1 114 ? 16.528 -4.300 -2.738 1.00 98.25 114 TYR A O 1
ATOM 899 N N . LYS A 1 115 ? 14.825 -4.737 -1.338 1.00 96.38 115 LYS A N 1
ATOM 900 C CA . LYS A 1 115 ? 13.944 -5.421 -2.287 1.00 96.38 115 LYS A CA 1
ATOM 901 C C . LYS A 1 115 ? 12.805 -4.494 -2.717 1.00 96.38 115 LYS A C 1
ATOM 903 O O . LYS A 1 115 ? 12.416 -3.580 -1.988 1.00 96.38 115 LYS A O 1
ATOM 908 N N . ASP A 1 116 ? 12.242 -4.757 -3.892 1.00 94.31 116 ASP A N 1
ATOM 909 C CA . ASP A 1 116 ? 11.107 -3.997 -4.420 1.00 94.31 116 ASP A CA 1
ATOM 910 C C . ASP A 1 116 ? 9.832 -4.281 -3.604 1.00 94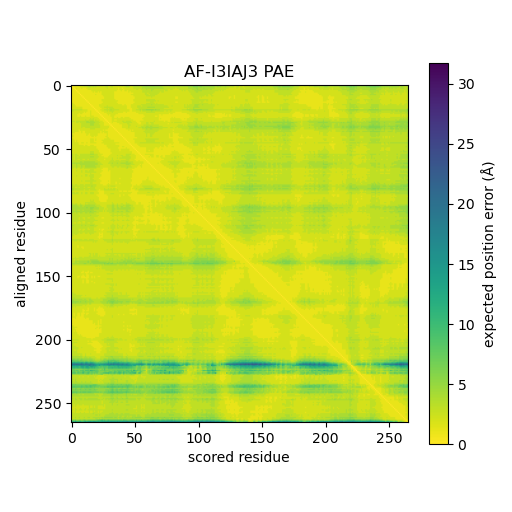.31 116 ASP A C 1
ATOM 912 O O . ASP A 1 116 ? 9.356 -5.416 -3.549 1.00 94.31 116 ASP A O 1
ATOM 916 N N . GLY A 1 117 ? 9.283 -3.249 -2.967 1.00 96.50 117 GLY A N 1
ATOM 917 C CA . GLY A 1 117 ? 8.034 -3.271 -2.205 1.00 96.50 117 GLY A CA 1
ATOM 918 C C . GLY A 1 117 ? 6.803 -3.133 -3.100 1.00 96.50 117 GLY A C 1
ATOM 919 O O . GLY A 1 117 ? 5.938 -2.293 -2.833 1.00 96.50 117 GLY A O 1
ATOM 920 N N . TYR A 1 118 ? 6.749 -3.917 -4.180 1.00 96.06 118 TYR A N 1
ATOM 921 C CA . TYR A 1 118 ? 5.671 -3.886 -5.169 1.00 96.06 118 TYR A CA 1
ATOM 922 C C . TYR A 1 118 ? 4.308 -4.236 -4.563 1.00 96.06 118 TYR A C 1
ATOM 924 O O . TYR A 1 118 ? 4.199 -4.778 -3.464 1.00 96.06 118 TYR A O 1
ATOM 932 N N . ILE A 1 119 ? 3.252 -3.946 -5.316 1.00 97.38 119 ILE A N 1
ATOM 933 C CA . ILE A 1 119 ? 1.885 -4.341 -4.977 1.00 97.38 119 ILE A CA 1
ATOM 934 C C . ILE A 1 119 ? 1.318 -5.223 -6.089 1.00 97.38 119 ILE A C 1
ATOM 936 O O . ILE A 1 119 ? 1.781 -5.160 -7.230 1.00 97.38 119 ILE A O 1
ATOM 940 N N . THR A 1 120 ? 0.306 -6.027 -5.778 1.00 97.81 120 THR A N 1
ATOM 941 C CA . THR A 1 120 ? -0.455 -6.804 -6.778 1.00 97.81 120 THR A CA 1
ATOM 942 C C . THR A 1 120 ? -1.926 -6.414 -6.826 1.00 97.81 120 THR A C 1
ATOM 944 O O . THR A 1 120 ? -2.624 -6.854 -7.725 1.00 97.81 120 THR A O 1
ATOM 947 N N . ILE A 1 121 ? -2.406 -5.662 -5.833 1.00 98.12 121 ILE A N 1
ATOM 948 C CA . ILE A 1 121 ? -3.795 -5.214 -5.736 1.00 98.12 121 ILE A CA 1
ATOM 949 C C . ILE A 1 121 ? -3.771 -3.724 -5.415 1.00 98.12 121 ILE A C 1
ATOM 951 O O . ILE A 1 121 ? -3.326 -3.324 -4.334 1.00 98.12 121 ILE A O 1
ATOM 955 N N . ALA A 1 122 ? -4.225 -2.925 -6.375 1.00 96.62 122 ALA A N 1
ATOM 956 C CA . ALA A 1 122 ? -4.426 -1.493 -6.223 1.00 96.62 122 ALA A CA 1
ATOM 957 C C . ALA A 1 122 ? -5.886 -1.194 -5.854 1.00 96.62 122 ALA A C 1
ATOM 959 O O . ALA A 1 122 ? -6.794 -1.967 -6.150 1.00 96.62 122 ALA A O 1
ATOM 960 N N . ASN A 1 123 ? -6.098 -0.090 -5.149 1.00 97.44 123 ASN A N 1
ATOM 961 C CA . ASN A 1 123 ? -7.404 0.466 -4.812 1.00 97.44 123 ASN A CA 1
ATOM 962 C C . ASN A 1 123 ? -7.204 1.920 -4.362 1.00 97.44 123 ASN A C 1
ATOM 964 O O . ASN A 1 123 ? -6.075 2.336 -4.087 1.00 97.44 123 ASN A O 1
ATOM 968 N N . TYR A 1 124 ? -8.290 2.688 -4.280 1.00 98.00 124 TYR A N 1
ATOM 969 C CA . TYR A 1 124 ? -8.265 4.087 -3.842 1.00 98.00 124 TYR A CA 1
ATOM 970 C C . TYR A 1 124 ? -8.870 4.251 -2.435 1.00 98.00 124 TYR A C 1
ATOM 972 O O . TYR A 1 124 ? -9.701 5.130 -2.207 1.00 98.00 124 TYR A O 1
ATOM 980 N N . ASP A 1 125 ? -8.456 3.423 -1.464 1.00 98.50 125 ASP A N 1
ATOM 981 C CA . ASP A 1 125 ? -8.872 3.552 -0.054 1.00 98.50 125 ASP A CA 1
ATOM 982 C C . ASP A 1 125 ? -8.644 4.966 0.507 1.00 98.50 125 ASP A C 1
ATOM 984 O O . ASP A 1 125 ? -9.449 5.463 1.296 1.00 98.50 125 ASP A O 1
ATOM 988 N N . TRP A 1 126 ? -7.579 5.635 0.058 1.00 98.25 126 TRP A N 1
ATOM 989 C CA . TRP A 1 126 ? -7.271 7.025 0.387 1.00 98.25 126 TRP A CA 1
ATOM 990 C C . TRP A 1 126 ? -8.421 7.972 0.026 1.00 98.25 126 TRP A C 1
ATOM 992 O O . TRP A 1 126 ? -8.720 8.892 0.789 1.00 98.25 126 TRP A O 1
ATOM 1002 N N . HIS A 1 127 ? -9.104 7.732 -1.097 1.00 98.69 127 HIS A N 1
ATOM 1003 C CA . HIS A 1 127 ? -10.218 8.562 -1.545 1.00 98.69 127 HIS A CA 1
ATOM 1004 C C . HIS A 1 127 ? -11.489 8.261 -0.753 1.00 98.69 127 HIS A C 1
ATOM 1006 O O . HIS A 1 127 ? -12.183 9.184 -0.338 1.00 98.69 127 HIS A O 1
ATOM 1012 N N . ILE A 1 128 ? -11.739 6.991 -0.416 1.00 98.62 128 ILE A N 1
ATOM 1013 C CA . ILE A 1 128 ? -12.831 6.618 0.501 1.00 98.62 128 ILE A CA 1
ATOM 1014 C C . ILE A 1 128 ? -12.635 7.295 1.868 1.00 98.62 128 ILE A C 1
ATOM 1016 O O . ILE A 1 128 ? -13.573 7.859 2.433 1.00 98.62 128 ILE A O 1
ATOM 1020 N N . SER A 1 129 ? -11.402 7.310 2.386 1.00 98.56 129 SER A N 1
ATOM 1021 C CA . SER A 1 129 ? -11.081 8.031 3.621 1.00 98.56 129 SER A CA 1
ATOM 1022 C C . SER A 1 129 ? -11.279 9.542 3.488 1.00 98.56 129 SER A C 1
ATOM 1024 O O . SER A 1 129 ? -11.728 10.168 4.446 1.00 98.56 129 SER A O 1
ATOM 1026 N N . ASN A 1 130 ? -10.958 10.131 2.335 1.00 98.31 130 ASN A N 1
ATOM 1027 C CA . ASN A 1 130 ? -11.181 11.551 2.062 1.00 98.31 130 ASN A CA 1
ATOM 1028 C C . ASN A 1 130 ? -12.678 11.899 2.046 1.00 98.31 130 ASN A C 1
ATOM 1030 O O . ASN A 1 130 ? -13.075 12.914 2.609 1.00 98.31 130 ASN A O 1
ATOM 1034 N N . LEU A 1 131 ? -13.522 11.044 1.461 1.00 98.44 131 LEU A N 1
ATOM 1035 C CA . LEU A 1 131 ? -14.977 11.222 1.457 1.00 98.44 131 LEU A CA 1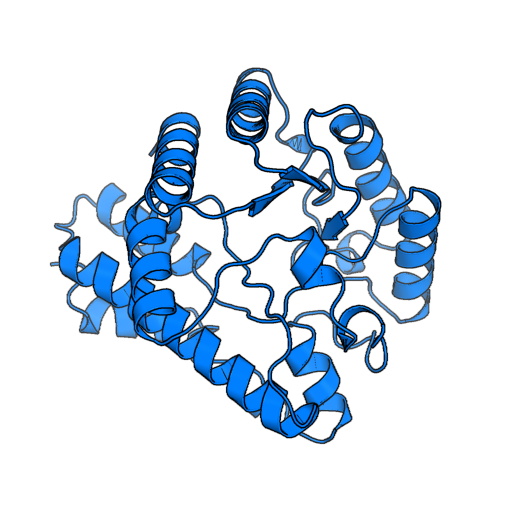
ATOM 1036 C C . LEU A 1 131 ? -15.561 11.212 2.875 1.00 98.44 131 LEU A C 1
ATOM 1038 O O . LEU A 1 131 ? -16.344 12.095 3.225 1.00 98.44 131 LEU A O 1
ATOM 1042 N N . LEU A 1 132 ? -15.124 10.273 3.718 1.00 98.25 132 LEU A N 1
ATOM 1043 C CA . LEU A 1 132 ? -15.529 10.217 5.126 1.00 98.25 132 LEU A CA 1
ATOM 1044 C C . LEU A 1 132 ? -15.043 11.436 5.920 1.00 98.25 132 LEU A C 1
ATOM 1046 O O . LEU A 1 132 ? -15.817 12.015 6.681 1.00 98.25 132 LEU A O 1
ATOM 1050 N N . ALA A 1 133 ? -13.789 11.852 5.719 1.00 97.38 133 ALA A N 1
ATOM 1051 C CA . ALA A 1 133 ? -13.231 13.033 6.373 1.00 97.38 133 ALA A CA 1
ATOM 1052 C C . ALA A 1 133 ? -14.008 14.302 5.989 1.00 97.38 133 ALA A C 1
ATOM 1054 O O . ALA A 1 133 ? -14.474 15.020 6.870 1.00 97.38 133 ALA A O 1
ATOM 1055 N N . LYS A 1 134 ? -14.257 14.518 4.691 1.00 97.69 134 LYS A N 1
ATOM 1056 C CA . LYS A 1 134 ? -15.064 15.643 4.194 1.00 97.69 134 LYS A CA 1
ATOM 1057 C C . LYS A 1 134 ? -16.489 15.625 4.739 1.00 97.69 134 LYS A C 1
ATOM 1059 O O . LYS A 1 134 ? -17.031 16.680 5.061 1.00 97.69 134 LYS A O 1
ATOM 1064 N N . ALA A 1 135 ? -17.126 14.458 4.836 1.00 97.38 135 ALA A N 1
ATOM 1065 C CA . ALA A 1 135 ? -18.461 14.348 5.420 1.00 97.38 135 ALA A CA 1
ATOM 1066 C C . ALA A 1 135 ? -18.461 14.767 6.901 1.00 97.38 135 ALA A C 1
ATOM 1068 O O . ALA A 1 135 ? -19.333 15.529 7.322 1.00 97.38 135 ALA A O 1
ATOM 1069 N N . ALA A 1 136 ? -17.451 14.337 7.664 1.00 96.19 136 ALA A N 1
ATOM 1070 C CA . ALA A 1 136 ? -17.291 14.688 9.072 1.00 96.19 136 ALA A CA 1
ATOM 1071 C C . ALA A 1 136 ? -16.979 16.182 9.275 1.00 96.19 136 ALA A C 1
ATOM 1073 O O . ALA A 1 136 ? -17.603 16.830 10.115 1.00 96.19 136 ALA A O 1
ATOM 1074 N N . GLU A 1 137 ? -16.069 16.753 8.481 1.00 96.62 137 GLU A N 1
ATOM 1075 C CA . GLU A 1 137 ? -15.730 18.185 8.494 1.00 96.62 137 GLU A CA 1
ATOM 1076 C C . GLU A 1 137 ? -16.951 19.061 8.189 1.00 96.62 137 GLU A C 1
ATOM 1078 O O . GLU A 1 137 ? -17.185 20.072 8.852 1.00 96.62 137 GLU A O 1
ATOM 1083 N N . ASN A 1 138 ? -17.790 18.620 7.247 1.00 97.00 138 ASN A N 1
ATOM 1084 C CA . ASN A 1 138 ? -19.048 19.276 6.895 1.00 97.00 138 ASN A CA 1
ATOM 1085 C C . ASN A 1 138 ? -20.209 18.944 7.847 1.00 97.00 138 ASN A C 1
ATOM 1087 O O . ASN A 1 138 ? -21.353 19.302 7.554 1.00 97.00 138 ASN A O 1
ATOM 1091 N N . LYS A 1 139 ? -19.938 18.263 8.970 1.00 96.75 139 LYS A N 1
ATOM 1092 C CA . LYS A 1 139 ? -20.922 17.888 9.999 1.00 96.75 139 LYS A CA 1
ATOM 1093 C C . LYS A 1 139 ? -22.139 17.143 9.436 1.00 96.75 139 LYS A C 1
ATOM 1095 O O . LYS A 1 139 ? -23.257 17.322 9.916 1.00 96.75 139 LYS A O 1
ATOM 1100 N N . LYS A 1 140 ? -21.938 16.336 8.393 1.00 96.94 140 LYS A N 1
ATOM 1101 C CA . LYS A 1 140 ? -22.983 15.466 7.844 1.00 96.94 140 LYS A CA 1
ATOM 1102 C C . LYS A 1 140 ? -23.195 14.254 8.752 1.00 96.94 140 LYS A C 1
ATOM 1104 O O . LYS A 1 140 ? -22.266 13.846 9.451 1.00 96.94 140 LYS A O 1
ATOM 1109 N N . ASN A 1 141 ? -24.383 13.647 8.719 1.00 95.94 141 ASN A N 1
ATOM 1110 C CA . ASN A 1 141 ? -24.588 12.381 9.416 1.00 95.94 141 ASN A CA 1
ATOM 1111 C C . ASN A 1 141 ? -23.981 11.258 8.576 1.00 95.94 141 ASN A C 1
ATOM 1113 O O . ASN A 1 141 ? -24.297 11.109 7.398 1.00 95.94 141 ASN A O 1
ATOM 1117 N N . ILE A 1 142 ? -23.089 10.480 9.185 1.00 97.94 142 ILE A N 1
ATOM 1118 C CA . ILE A 1 142 ? -22.438 9.342 8.535 1.00 97.94 142 ILE A CA 1
ATOM 1119 C C . ILE A 1 142 ? -23.071 8.063 9.077 1.00 97.94 142 ILE A C 1
ATOM 1121 O O . ILE A 1 142 ? -22.985 7.788 10.276 1.00 97.94 142 ILE A O 1
ATOM 1125 N N . ASN A 1 143 ? -23.659 7.246 8.203 1.00 98.31 143 ASN A N 1
ATOM 1126 C CA . ASN A 1 143 ? -24.006 5.871 8.549 1.00 98.31 143 ASN A CA 1
ATOM 1127 C C . ASN A 1 143 ? -22.739 5.018 8.462 1.00 98.31 143 ASN A C 1
ATOM 1129 O O . ASN A 1 143 ? -22.313 4.597 7.386 1.00 98.31 143 ASN A O 1
ATOM 1133 N N . TYR A 1 144 ? -22.136 4.758 9.621 1.00 97.69 144 TYR A N 1
ATOM 1134 C CA . TYR A 1 144 ? -20.906 3.978 9.726 1.00 97.69 144 TYR A CA 1
ATOM 1135 C C . TYR A 1 144 ? -21.068 2.503 9.334 1.00 97.69 144 TYR A C 1
ATOM 1137 O O . TYR A 1 144 ? -20.082 1.888 8.932 1.00 97.69 144 TYR A O 1
ATOM 1145 N N . GLU A 1 145 ? -22.276 1.935 9.385 1.00 98.44 145 GLU A N 1
ATOM 1146 C CA . GLU A 1 145 ? -22.524 0.582 8.871 1.00 98.44 145 GLU A CA 1
ATOM 1147 C C . GLU A 1 145 ? -22.483 0.563 7.339 1.00 98.44 145 GLU A C 1
ATOM 1149 O O . GLU A 1 145 ? -21.819 -0.292 6.750 1.00 98.44 145 GLU A O 1
ATOM 1154 N N . ASN A 1 146 ? -23.084 1.563 6.689 1.00 98.56 146 ASN A N 1
ATOM 1155 C CA . ASN A 1 146 ? -22.975 1.731 5.241 1.00 98.56 146 ASN A CA 1
ATOM 1156 C C . ASN A 1 146 ? -21.539 2.080 4.823 1.00 98.56 146 ASN A C 1
ATOM 1158 O O . ASN A 1 146 ? -21.047 1.521 3.848 1.00 98.56 146 ASN A O 1
ATOM 1162 N N . ALA A 1 147 ? -20.831 2.930 5.579 1.00 98.69 147 ALA A N 1
ATOM 1163 C CA . ALA A 1 147 ? -19.421 3.249 5.332 1.00 98.69 147 ALA A CA 1
ATOM 1164 C C . ALA A 1 147 ? -18.530 1.999 5.386 1.00 98.69 147 ALA A C 1
ATOM 1166 O O . ALA A 1 147 ? -17.715 1.772 4.492 1.00 98.69 147 ALA A O 1
ATOM 1167 N N . LYS A 1 148 ? -18.717 1.170 6.422 1.00 98.81 148 LYS A N 1
ATOM 1168 C CA . LYS A 1 148 ? -18.019 -0.105 6.600 1.00 98.81 148 LYS A CA 1
ATOM 1169 C C . LYS A 1 148 ? -18.289 -1.039 5.429 1.00 98.81 148 LYS A C 1
ATOM 1171 O O . LYS A 1 148 ? -17.344 -1.528 4.815 1.00 98.81 148 LYS A O 1
ATOM 1176 N N . LYS A 1 149 ? -19.567 -1.256 5.101 1.00 98.81 149 LYS A N 1
ATOM 1177 C CA . LYS A 1 149 ? -19.975 -2.110 3.981 1.00 98.81 149 LYS A CA 1
ATOM 1178 C C . LYS A 1 149 ? -19.372 -1.616 2.666 1.00 98.81 149 LYS A C 1
ATOM 1180 O O . LYS A 1 149 ? -18.772 -2.404 1.946 1.00 98.81 149 LYS A O 1
ATOM 1185 N N . PHE A 1 150 ? -19.466 -0.316 2.391 1.00 98.75 150 PHE A N 1
ATOM 1186 C CA . PHE A 1 150 ? -18.902 0.302 1.194 1.00 98.75 150 PHE A CA 1
ATOM 1187 C C . PHE A 1 150 ? -17.387 0.095 1.097 1.00 98.75 150 PHE A C 1
ATOM 1189 O O . PHE A 1 150 ? -16.896 -0.332 0.053 1.00 98.75 150 PHE A O 1
ATOM 1196 N N . TYR A 1 151 ? -16.648 0.342 2.183 1.00 98.81 151 TYR A N 1
ATOM 1197 C CA . TYR A 1 151 ? -15.200 0.136 2.232 1.00 98.81 151 TYR A CA 1
ATOM 1198 C C . TYR A 1 151 ? -14.825 -1.330 1.977 1.00 98.81 151 TYR A C 1
ATOM 1200 O O . TYR A 1 151 ? -13.992 -1.612 1.115 1.00 98.81 151 TYR A O 1
ATOM 1208 N N . VAL A 1 152 ? -15.458 -2.265 2.694 1.00 98.88 152 VAL A N 1
ATOM 1209 C CA . VAL A 1 152 ? -15.161 -3.701 2.589 1.00 98.88 152 VAL A CA 1
ATOM 1210 C C . VAL A 1 152 ? -15.497 -4.238 1.201 1.00 98.88 152 VAL A C 1
ATOM 1212 O O . VAL A 1 152 ? -14.641 -4.870 0.587 1.00 98.88 152 VAL A O 1
ATOM 1215 N N . ASP A 1 153 ? -16.693 -3.958 0.683 1.00 98.75 153 ASP A N 1
ATOM 1216 C CA . ASP A 1 153 ? -17.136 -4.487 -0.610 1.00 98.75 153 ASP A CA 1
ATOM 1217 C C . ASP A 1 153 ? -16.317 -3.905 -1.768 1.00 98.75 153 ASP A C 1
ATOM 1219 O O . ASP A 1 153 ? -15.926 -4.633 -2.681 1.00 98.75 153 ASP A O 1
ATOM 1223 N N . THR A 1 154 ? -15.993 -2.609 -1.712 1.00 98.75 154 THR A N 1
ATOM 1224 C CA . THR A 1 154 ? -15.178 -1.956 -2.744 1.00 98.75 154 THR A CA 1
ATOM 1225 C C . THR A 1 154 ? -13.781 -2.563 -2.799 1.00 98.75 154 THR A C 1
ATOM 1227 O O . THR A 1 154 ? -13.329 -2.974 -3.868 1.00 98.75 154 THR A O 1
ATOM 1230 N N . LEU A 1 155 ? -13.098 -2.685 -1.657 1.00 98.81 155 LEU A N 1
ATOM 1231 C CA . LEU A 1 155 ? -11.760 -3.277 -1.628 1.00 98.81 155 LEU A CA 1
ATOM 1232 C C . LEU A 1 155 ? -11.794 -4.769 -1.974 1.00 98.81 155 LEU A C 1
ATOM 1234 O O . LEU A 1 155 ? -10.914 -5.238 -2.690 1.00 98.81 155 LEU A O 1
ATOM 1238 N N . PHE A 1 156 ? -12.807 -5.511 -1.521 1.00 98.81 156 PHE A N 1
ATOM 1239 C CA . PHE A 1 156 ? -12.945 -6.926 -1.855 1.00 98.81 156 PHE A CA 1
ATOM 1240 C C . PHE A 1 156 ? -13.183 -7.149 -3.355 1.00 98.81 156 PHE A C 1
ATOM 1242 O O . PHE A 1 156 ? -12.546 -8.020 -3.943 1.00 98.81 156 PHE A O 1
ATOM 1249 N N . SER A 1 157 ? -14.009 -6.324 -4.005 1.00 98.69 157 SER A N 1
ATOM 1250 C CA . SER A 1 157 ? -14.203 -6.400 -5.461 1.00 98.69 157 SER A CA 1
ATOM 1251 C C . SER A 1 157 ? -12.911 -6.132 -6.246 1.00 98.69 157 SER A C 1
ATOM 1253 O O . SER A 1 157 ? -12.612 -6.859 -7.192 1.00 98.69 157 SER A O 1
ATOM 1255 N N . ALA A 1 158 ? -12.078 -5.183 -5.797 1.00 98.56 158 ALA A N 1
ATOM 1256 C CA . ALA A 1 158 ? -10.755 -4.957 -6.379 1.00 98.56 158 ALA A CA 1
ATOM 1257 C C . ALA A 1 158 ? -9.813 -6.159 -6.167 1.00 98.56 158 ALA A C 1
ATOM 1259 O O . ALA A 1 158 ? -9.050 -6.513 -7.066 1.00 98.56 158 ALA A O 1
ATOM 1260 N N . ILE A 1 159 ? -9.876 -6.811 -4.999 1.00 98.69 159 ILE A N 1
ATOM 1261 C CA . ILE A 1 159 ? -9.092 -8.020 -4.701 1.00 98.69 159 ILE A CA 1
ATOM 1262 C C . ILE A 1 159 ? -9.460 -9.158 -5.662 1.00 98.69 159 ILE A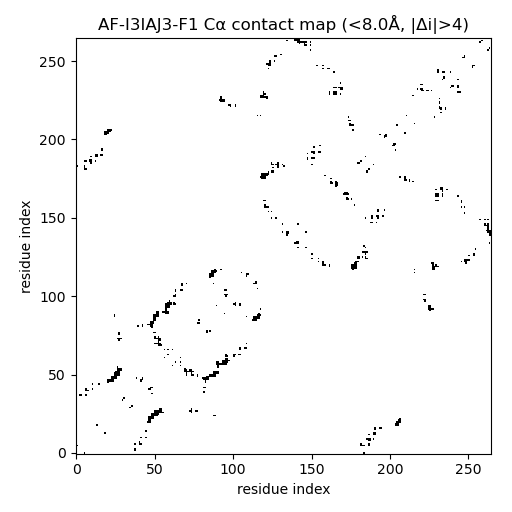 C 1
ATOM 1264 O O . ILE A 1 159 ? -8.567 -9.719 -6.296 1.00 98.69 159 ILE A O 1
ATOM 1268 N N . GLU A 1 160 ? -10.751 -9.451 -5.821 1.00 98.69 160 GLU A N 1
ATOM 1269 C CA . GLU A 1 160 ? -11.241 -10.498 -6.730 1.00 98.69 160 GLU A CA 1
ATOM 1270 C C . GLU A 1 160 ? -10.902 -10.188 -8.196 1.00 98.69 160 GLU A C 1
ATOM 1272 O O . GLU A 1 160 ? -10.458 -11.072 -8.930 1.00 98.69 160 GLU A O 1
ATOM 1277 N N . PHE A 1 161 ? -11.030 -8.923 -8.609 1.00 98.56 161 PHE A N 1
ATOM 1278 C CA . PHE A 1 161 ? -10.648 -8.473 -9.947 1.00 98.56 161 PHE A CA 1
ATOM 1279 C C . PHE A 1 161 ? -9.170 -8.757 -10.243 1.00 98.56 161 PHE A C 1
ATOM 1281 O O . PHE A 1 161 ? -8.841 -9.389 -11.248 1.00 98.56 161 PHE A O 1
ATOM 1288 N N . TYR A 1 162 ? -8.262 -8.329 -9.362 1.00 98.25 162 TYR A N 1
ATOM 1289 C CA . TYR A 1 162 ? -6.829 -8.522 -9.587 1.00 98.25 162 TYR A CA 1
ATOM 1290 C C . TYR A 1 162 ? -6.398 -9.983 -9.480 1.00 98.25 162 TYR A C 1
ATOM 1292 O O . TYR A 1 162 ? -5.465 -10.398 -10.167 1.00 98.25 162 TYR A O 1
ATOM 1300 N N . ASP A 1 163 ? -7.084 -10.781 -8.672 1.00 98.50 163 ASP A N 1
ATOM 1301 C CA . ASP A 1 163 ? -6.894 -12.226 -8.615 1.00 98.50 163 ASP A CA 1
ATOM 1302 C C . ASP A 1 163 ? -7.361 -12.925 -9.910 1.00 98.50 163 ASP A C 1
ATOM 1304 O O . ASP A 1 163 ? -6.687 -13.820 -10.428 1.00 98.50 163 ASP A O 1
ATOM 1308 N N . GLU A 1 164 ? -8.459 -12.469 -10.522 1.00 97.94 164 GLU A N 1
ATOM 1309 C CA . GLU A 1 164 ? -8.892 -12.930 -11.846 1.00 97.94 164 GLU A CA 1
ATOM 1310 C C . GLU A 1 164 ? -7.887 -12.558 -12.948 1.00 97.94 164 GLU A C 1
ATOM 1312 O O . GLU A 1 164 ? -7.504 -13.417 -13.751 1.00 97.94 164 GLU A O 1
ATOM 1317 N N . VAL A 1 165 ? -7.415 -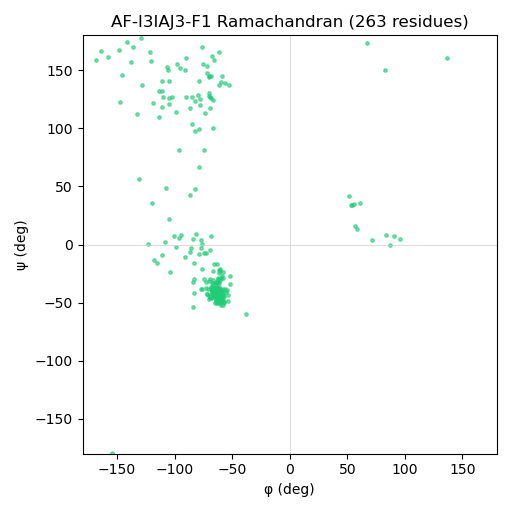11.307 -12.974 1.00 97.00 165 VAL A N 1
ATOM 1318 C CA . VAL A 1 165 ? -6.373 -10.865 -13.917 1.00 97.00 165 VAL A CA 1
ATOM 1319 C C . VAL A 1 165 ? -5.102 -11.697 -13.728 1.00 97.00 165 VAL A C 1
ATOM 1321 O O . VAL A 1 165 ? -4.516 -12.160 -14.709 1.00 97.00 165 VAL A O 1
ATOM 1324 N N . ALA A 1 166 ? -4.705 -11.952 -12.479 1.00 96.56 166 ALA A N 1
ATOM 1325 C CA . ALA A 1 166 ? -3.544 -12.770 -12.162 1.00 96.56 166 ALA A CA 1
ATOM 1326 C C . ALA A 1 166 ? -3.708 -14.210 -12.659 1.00 96.56 166 ALA A C 1
ATOM 1328 O O . ALA A 1 166 ? -2.818 -14.716 -13.337 1.00 96.56 166 ALA A O 1
ATOM 1329 N N . ARG A 1 167 ? -4.855 -14.855 -12.420 1.00 96.75 167 ARG A N 1
ATOM 1330 C CA . ARG A 1 167 ? -5.133 -16.200 -12.948 1.00 96.75 167 ARG A CA 1
ATOM 1331 C C . ARG A 1 167 ? -5.047 -16.262 -14.470 1.00 96.75 167 ARG A C 1
ATOM 1333 O O . ARG A 1 167 ? -4.477 -17.216 -14.989 1.00 96.75 167 ARG A O 1
ATOM 1340 N N . LYS A 1 168 ? -5.568 -15.257 -15.181 1.00 94.75 168 LYS A N 1
ATOM 1341 C CA . LYS A 1 168 ? -5.506 -15.200 -16.652 1.00 94.75 168 LYS A CA 1
ATOM 1342 C C . LYS A 1 168 ? -4.080 -15.009 -17.168 1.00 94.75 168 LYS A C 1
ATOM 1344 O O . LYS A 1 168 ? -3.690 -15.674 -18.118 1.00 94.75 168 LYS A O 1
ATOM 1349 N N . ALA A 1 169 ? -3.306 -14.120 -16.546 1.00 93.50 169 ALA A N 1
ATOM 1350 C CA . ALA A 1 169 ? -1.962 -13.773 -17.010 1.00 93.50 169 ALA A CA 1
ATOM 1351 C C . ALA A 1 169 ? -0.866 -14.745 -16.534 1.00 93.50 169 ALA A C 1
ATOM 1353 O O . ALA A 1 169 ? 0.120 -14.952 -17.233 1.00 93.50 169 ALA A O 1
ATOM 1354 N N . LEU A 1 170 ? -1.019 -15.330 -15.342 1.00 93.12 170 LEU A N 1
ATOM 1355 C CA . LEU A 1 170 ? -0.007 -16.156 -14.668 1.00 93.12 170 LEU A CA 1
ATOM 1356 C C . LEU A 1 170 ? -0.395 -17.638 -14.585 1.00 93.12 170 LEU A C 1
ATOM 1358 O O . LEU A 1 170 ? 0.406 -18.453 -14.126 1.00 93.12 170 LEU A O 1
ATOM 1362 N N . GLY A 1 171 ? -1.635 -17.991 -14.938 1.00 95.19 171 GLY A N 1
ATOM 1363 C CA . GLY A 1 171 ? -2.187 -19.337 -14.758 1.00 95.19 171 GLY A CA 1
ATOM 1364 C C . GLY A 1 171 ? -2.479 -19.714 -13.299 1.00 95.19 171 GLY A C 1
ATOM 1365 O O . GLY A 1 171 ? -2.842 -20.855 -13.025 1.00 95.19 171 GLY A O 1
ATOM 1366 N N . LYS A 1 172 ? -2.300 -18.791 -12.343 1.00 96.31 172 LYS A N 1
ATOM 1367 C CA . LYS A 1 172 ? -2.514 -19.019 -10.905 1.00 96.31 172 LYS A CA 1
ATOM 1368 C C . LYS A 1 172 ? -2.766 -17.716 -10.145 1.00 96.31 172 LYS A C 1
ATOM 1370 O O . LYS A 1 172 ? -2.383 -16.645 -10.607 1.00 96.31 172 LYS A O 1
ATOM 1375 N N . SER A 1 173 ? -3.332 -17.840 -8.946 1.00 97.62 173 SER A N 1
ATOM 1376 C CA . SER A 1 173 ? -3.362 -16.765 -7.947 1.00 97.62 173 SER A CA 1
ATOM 1377 C C . SER A 1 173 ? -1.992 -16.672 -7.247 1.00 97.62 173 SER A C 1
ATOM 1379 O O . SER A 1 173 ? -1.537 -17.682 -6.693 1.00 97.62 173 SER A O 1
ATOM 1381 N N . PRO A 1 174 ? -1.275 -15.536 -7.311 1.00 97.81 174 PRO A N 1
ATOM 1382 C CA . PRO A 1 174 ? -0.043 -15.325 -6.558 1.00 97.81 174 PRO A CA 1
ATOM 1383 C C . PRO A 1 174 ? -0.344 -15.029 -5.085 1.00 97.81 174 PRO A C 1
ATOM 1385 O O . PRO A 1 174 ? -1.472 -14.738 -4.688 1.00 97.81 174 PRO A O 1
ATOM 1388 N N . LYS A 1 175 ? 0.693 -15.015 -4.246 1.00 98.31 175 LYS A N 1
ATOM 1389 C CA . LYS A 1 175 ? 0.581 -14.379 -2.928 1.00 98.31 175 LYS A CA 1
ATOM 1390 C C . LYS A 1 175 ? 0.405 -12.871 -3.118 1.00 98.31 175 LYS A C 1
ATOM 1392 O O . LYS A 1 175 ? 1.368 -12.148 -3.369 1.00 98.31 175 LYS A O 1
ATOM 1397 N N . HIS A 1 176 ? -0.831 -12.404 -3.016 1.00 98.56 176 HIS A N 1
ATOM 1398 C CA . HIS A 1 176 ? -1.144 -11.006 -3.254 1.00 98.56 176 HIS A CA 1
ATOM 1399 C C . HIS A 1 176 ? -0.606 -10.067 -2.157 1.00 98.56 176 HIS A C 1
ATOM 1401 O O . HIS A 1 176 ? -0.609 -10.387 -0.969 1.00 98.56 176 HIS A O 1
ATOM 1407 N N . VAL A 1 177 ? -0.195 -8.869 -2.578 1.00 98.50 177 VAL A N 1
ATOM 1408 C CA . VAL A 1 177 ? 0.163 -7.716 -1.747 1.00 98.50 177 VAL A CA 1
ATOM 1409 C C . VAL A 1 177 ? -0.859 -6.603 -1.995 1.00 98.50 177 VAL A C 1
ATOM 1411 O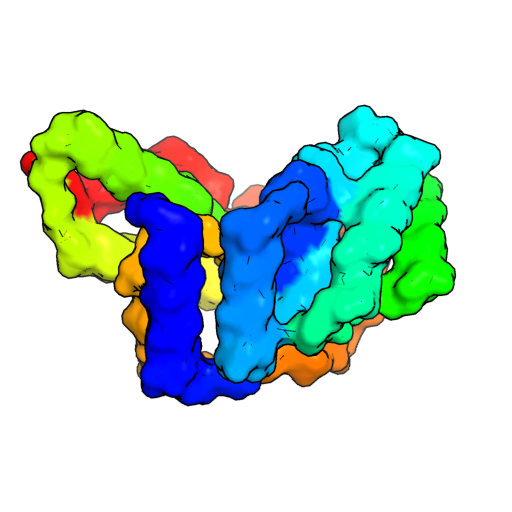 O . VAL A 1 177 ? -0.884 -6.004 -3.076 1.00 98.50 177 VAL A O 1
ATOM 1414 N N . LEU A 1 178 ? -1.700 -6.346 -0.990 1.00 98.69 178 LEU A N 1
ATOM 1415 C CA . LEU A 1 178 ? -2.716 -5.292 -0.986 1.00 98.69 178 LEU A CA 1
ATOM 1416 C C . LEU A 1 178 ? -2.107 -3.955 -0.550 1.00 98.69 178 LEU A C 1
ATOM 1418 O O . LEU A 1 178 ? -1.475 -3.873 0.506 1.00 98.69 178 LEU A O 1
ATOM 1422 N N . LEU A 1 179 ? -2.304 -2.908 -1.353 1.00 98.44 179 LEU A N 1
ATOM 1423 C CA . LEU A 1 179 ? -1.979 -1.539 -0.959 1.00 98.44 179 LEU A CA 1
ATOM 1424 C C . LEU A 1 179 ? -3.082 -0.974 -0.059 1.00 98.44 179 LEU A C 1
ATOM 1426 O O . LEU A 1 179 ? -4.244 -1.000 -0.443 1.00 98.44 179 LEU A O 1
ATOM 1430 N N . LEU A 1 180 ? -2.706 -0.424 1.094 1.00 98.56 180 LEU A N 1
ATOM 1431 C CA . LEU A 1 180 ? -3.560 0.411 1.940 1.00 98.56 180 LEU A CA 1
ATOM 1432 C C . LEU A 1 180 ? -2.743 1.595 2.448 1.00 98.56 180 LEU A C 1
ATOM 1434 O O . LEU A 1 180 ? -1.515 1.503 2.556 1.00 98.56 180 LEU A O 1
ATOM 1438 N N . HIS A 1 181 ? -3.430 2.671 2.811 1.00 98.56 181 HIS A N 1
ATOM 1439 C CA . HIS A 1 181 ? -2.830 3.816 3.479 1.00 98.56 181 HIS A CA 1
ATOM 1440 C C . HIS A 1 181 ? -3.220 3.840 4.959 1.00 98.56 181 HIS A C 1
ATOM 1442 O O . HIS A 1 181 ? -4.300 3.409 5.360 1.00 98.56 181 HIS A O 1
ATOM 1448 N N . GLU A 1 182 ? -2.339 4.386 5.794 1.00 97.50 182 GLU A N 1
ATOM 1449 C CA . GLU A 1 182 ? -2.631 4.636 7.206 1.00 97.50 182 GLU A CA 1
ATOM 1450 C C . GLU A 1 182 ? -3.570 5.850 7.327 1.00 97.50 182 GLU A C 1
ATOM 1452 O O . GLU A 1 182 ? -3.144 6.985 7.526 1.00 97.50 182 GLU A O 1
ATOM 1457 N N . ASN A 1 183 ? -4.866 5.615 7.127 1.00 98.00 183 ASN A N 1
ATOM 1458 C CA . ASN A 1 183 ? -5.906 6.639 7.061 1.00 98.00 183 ASN A CA 1
ATOM 1459 C C . ASN A 1 183 ? -7.092 6.311 7.988 1.00 98.00 183 ASN A C 1
ATOM 1461 O O . ASN A 1 183 ? -7.103 5.287 8.677 1.00 98.00 183 ASN A O 1
ATOM 1465 N N . ASP A 1 184 ? -8.079 7.208 8.045 1.00 98.12 184 ASP A N 1
ATOM 1466 C CA . ASP A 1 184 ? -9.210 7.065 8.963 1.00 98.12 184 ASP A CA 1
ATOM 1467 C C . ASP A 1 184 ? -10.111 5.878 8.571 1.00 98.12 184 ASP A C 1
ATOM 1469 O O . ASP A 1 184 ? -10.550 5.140 9.450 1.00 98.12 184 ASP A O 1
ATOM 1473 N N . ALA A 1 185 ? -10.333 5.635 7.273 1.00 98.44 185 ALA A N 1
ATOM 1474 C CA . ALA A 1 185 ? -11.133 4.498 6.806 1.00 98.44 185 ALA A CA 1
ATOM 1475 C C . ALA A 1 185 ? -10.499 3.145 7.174 1.00 98.44 185 ALA A C 1
ATOM 1477 O O . ALA A 1 185 ? -11.174 2.275 7.724 1.00 98.44 185 ALA A O 1
ATOM 1478 N N . ALA A 1 186 ? -9.192 2.982 6.953 1.00 98.50 186 ALA A N 1
ATOM 1479 C CA . ALA A 1 186 ? -8.454 1.788 7.350 1.00 98.50 186 ALA A CA 1
ATOM 1480 C C . ALA A 1 186 ? -8.482 1.601 8.875 1.00 98.50 186 ALA A C 1
ATOM 1482 O O . ALA A 1 186 ? -8.755 0.505 9.362 1.00 98.50 186 ALA A O 1
ATOM 1483 N N . ALA A 1 187 ? -8.276 2.671 9.647 1.00 98.62 187 ALA A N 1
ATOM 1484 C CA . ALA A 1 187 ? -8.352 2.608 11.105 1.00 98.62 187 ALA A CA 1
ATOM 1485 C C . ALA A 1 187 ? -9.746 2.214 11.627 1.00 98.62 187 ALA A C 1
ATOM 1487 O O . ALA A 1 187 ? -9.845 1.615 12.698 1.00 98.62 187 ALA A O 1
ATOM 1488 N N . LEU A 1 188 ? -10.814 2.531 10.893 1.00 98.62 188 LEU A N 1
ATOM 1489 C CA . LEU A 1 188 ? -12.179 2.151 11.256 1.00 98.62 188 LEU A CA 1
ATOM 1490 C C . LEU A 1 188 ? -12.533 0.720 10.828 1.00 98.62 188 LEU A C 1
ATOM 1492 O O . LEU A 1 188 ? -13.163 0.014 11.609 1.00 98.62 188 LEU A O 1
ATOM 1496 N N . PHE A 1 189 ? -12.132 0.293 9.624 1.00 98.81 189 PHE A N 1
ATOM 1497 C CA . PHE A 1 189 ? -12.739 -0.869 8.952 1.00 98.81 189 PHE A CA 1
ATOM 1498 C C . PHE A 1 189 ? -11.761 -1.990 8.567 1.00 98.81 189 PHE A C 1
ATOM 1500 O O . PHE A 1 189 ? -12.180 -3.010 8.016 1.00 98.81 189 PHE A O 1
ATOM 1507 N N . LEU A 1 190 ? -10.460 -1.869 8.862 1.00 98.81 190 LEU A N 1
ATOM 1508 C CA . LEU A 1 190 ? -9.474 -2.911 8.533 1.00 98.81 190 LEU A CA 1
ATOM 1509 C C . LEU A 1 190 ? -9.824 -4.272 9.158 1.00 98.81 190 LEU A C 1
ATOM 1511 O O . LEU A 1 190 ? -9.655 -5.311 8.519 1.00 98.81 190 LEU A O 1
ATOM 1515 N N . GLY A 1 191 ? -10.339 -4.277 10.391 1.00 98.81 191 GLY A N 1
ATOM 1516 C CA . GLY A 1 191 ? -10.782 -5.504 11.058 1.00 98.81 191 GLY A CA 1
ATOM 1517 C C . GLY A 1 191 ? -11.917 -6.208 10.308 1.00 98.81 191 GLY A C 1
ATOM 1518 O O . GLY A 1 191 ? -11.880 -7.431 10.156 1.00 98.81 191 GLY A O 1
ATOM 1519 N N . ASP A 1 192 ? -12.880 -5.439 9.791 1.00 98.88 192 ASP A N 1
ATOM 1520 C CA . ASP A 1 192 ? -14.007 -5.949 9.006 1.00 98.88 192 ASP A CA 1
ATOM 1521 C C . ASP A 1 192 ? -13.540 -6.508 7.656 1.00 98.88 192 ASP A C 1
ATOM 1523 O O . ASP A 1 192 ? -13.948 -7.604 7.271 1.00 98.88 192 ASP A O 1
ATOM 1527 N N . LEU A 1 193 ? -12.612 -5.822 6.978 1.00 98.88 193 LEU A N 1
ATOM 1528 C CA . LEU A 1 193 ? -12.013 -6.309 5.732 1.00 98.88 193 LEU A CA 1
ATOM 1529 C C . LEU A 1 193 ? -11.286 -7.646 5.939 1.00 98.88 193 LEU A C 1
ATOM 1531 O O . LEU A 1 193 ? -11.470 -8.581 5.160 1.00 98.88 193 LEU A O 1
ATOM 1535 N N . ILE A 1 194 ? -10.490 -7.772 7.006 1.00 98.88 194 ILE A N 1
ATOM 1536 C CA . ILE A 1 194 ? -9.782 -9.021 7.330 1.00 98.88 194 ILE A CA 1
ATOM 1537 C C . ILE A 1 194 ? -10.771 -10.157 7.616 1.00 98.88 194 ILE A C 1
ATOM 1539 O O . ILE A 1 194 ? -10.562 -11.289 7.165 1.00 98.88 194 ILE A O 1
ATOM 1543 N N . ALA A 1 195 ? -11.841 -9.877 8.365 1.00 98.88 195 ALA A N 1
ATOM 1544 C CA . ALA A 1 195 ? -12.887 -10.855 8.645 1.00 98.88 195 ALA A CA 1
ATOM 1545 C C . ALA A 1 195 ? -13.592 -11.301 7.355 1.00 98.88 195 ALA A C 1
ATOM 1547 O O . ALA A 1 195 ? -13.755 -12.504 7.134 1.00 98.88 195 ALA A O 1
ATOM 1548 N N . HIS A 1 196 ? -13.931 -10.353 6.477 1.00 98.81 196 HIS A N 1
ATOM 1549 C CA . HIS A 1 196 ? -14.555 -10.638 5.190 1.00 98.81 196 HIS A CA 1
ATOM 1550 C C . HIS A 1 196 ? -13.658 -11.513 4.310 1.00 98.81 196 HIS A C 1
ATOM 1552 O O . HIS A 1 196 ? -14.095 -12.571 3.860 1.00 98.81 196 HIS A O 1
ATOM 1558 N N . LEU A 1 197 ? -12.382 -11.152 4.155 1.00 98.81 197 LEU A N 1
ATOM 1559 C CA . LEU A 1 197 ? -11.406 -11.937 3.395 1.00 98.81 197 LEU A CA 1
ATOM 1560 C C . LEU A 1 197 ? -11.346 -13.391 3.874 1.00 98.81 197 LEU A C 1
ATOM 1562 O O . LEU A 1 197 ? -11.472 -14.322 3.078 1.00 98.81 197 LEU A O 1
ATOM 1566 N N . ARG A 1 198 ? -11.236 -13.607 5.187 1.00 98.69 198 ARG A N 1
ATOM 1567 C CA . ARG A 1 198 ? -11.207 -14.963 5.754 1.00 98.69 198 ARG A CA 1
ATOM 1568 C C . ARG A 1 198 ? -12.508 -15.724 5.552 1.00 98.69 198 ARG A C 1
ATOM 1570 O O . ARG A 1 198 ? -12.454 -16.918 5.273 1.00 98.69 198 ARG A O 1
ATOM 1577 N N . SER A 1 199 ? -13.656 -15.051 5.647 1.00 98.62 199 SER A N 1
ATOM 1578 C CA . SER A 1 199 ? -14.957 -15.669 5.353 1.00 98.62 199 SER A CA 1
ATOM 1579 C C . SER A 1 199 ? -15.062 -16.161 3.903 1.00 98.62 199 SER A C 1
ATOM 1581 O O . SER A 1 199 ? -15.800 -17.099 3.620 1.00 98.62 199 SER A O 1
ATOM 1583 N N . LYS A 1 200 ? -14.275 -15.566 2.998 1.00 98.56 200 LYS A N 1
ATOM 1584 C CA . LYS A 1 200 ? -14.152 -15.936 1.583 1.00 98.56 200 LYS A CA 1
ATOM 1585 C C . LYS A 1 200 ? -12.989 -16.900 1.304 1.00 98.56 200 LYS A C 1
ATOM 1587 O O . LYS A 1 200 ? -12.689 -17.180 0.152 1.00 98.56 200 LYS A O 1
ATOM 1592 N N . GLY A 1 201 ? -12.337 -17.426 2.343 1.00 98.25 201 GLY A N 1
ATOM 1593 C CA . GLY A 1 201 ? -11.258 -18.414 2.225 1.00 98.25 201 GLY A CA 1
ATOM 1594 C C . GLY A 1 201 ? -9.856 -17.828 2.037 1.00 98.25 201 GLY A C 1
ATOM 1595 O O . GLY A 1 201 ? -8.881 -18.585 1.986 1.00 98.25 201 GLY A O 1
ATOM 1596 N N . TRP A 1 202 ? -9.715 -16.500 1.995 1.00 98.56 202 TRP A N 1
ATOM 1597 C CA . TRP A 1 202 ? -8.411 -15.848 1.906 1.00 98.56 202 TRP A CA 1
ATOM 1598 C C . TRP A 1 202 ? -7.618 -16.001 3.209 1.00 98.56 202 TRP A C 1
ATOM 1600 O O . TRP A 1 202 ? -8.152 -15.951 4.321 1.00 98.56 202 TRP A O 1
ATOM 1610 N N . LYS A 1 203 ? -6.297 -16.151 3.077 1.00 98.38 203 LYS A N 1
ATOM 1611 C CA . LYS A 1 203 ? -5.367 -16.238 4.209 1.00 98.38 203 LYS A CA 1
ATOM 1612 C C . LYS A 1 203 ? -4.509 -14.984 4.268 1.00 98.38 203 LYS A C 1
ATOM 1614 O O . LYS A 1 203 ? -3.827 -14.659 3.302 1.00 98.38 203 LYS A O 1
ATOM 1619 N N . ILE A 1 204 ? -4.484 -14.335 5.430 1.00 98.56 204 ILE A N 1
ATOM 1620 C CA . ILE A 1 204 ? -3.543 -13.244 5.691 1.00 98.56 204 ILE A CA 1
ATOM 1621 C C . ILE A 1 204 ? -2.201 -13.853 6.104 1.00 98.56 204 ILE A C 1
ATOM 1623 O O . ILE A 1 204 ? -2.138 -14.642 7.048 1.00 98.56 204 ILE A O 1
ATOM 1627 N N . ILE A 1 205 ? -1.144 -13.505 5.374 1.00 98.56 205 ILE A N 1
ATOM 1628 C CA . ILE A 1 205 ? 0.226 -13.995 5.569 1.00 98.56 205 ILE A CA 1
ATOM 1629 C C . ILE A 1 205 ? 1.176 -12.825 5.828 1.00 98.56 205 ILE A C 1
ATOM 1631 O O . ILE A 1 205 ? 0.822 -11.676 5.579 1.00 98.56 205 ILE A O 1
ATOM 1635 N N . SER A 1 206 ? 2.385 -13.116 6.310 1.00 98.19 206 SER A N 1
ATOM 1636 C CA . SER A 1 206 ? 3.382 -12.079 6.563 1.00 98.19 206 SER A CA 1
ATOM 1637 C C . SER A 1 206 ? 3.974 -11.496 5.265 1.00 98.19 206 SER A C 1
ATOM 1639 O O . SER A 1 206 ? 4.043 -12.201 4.248 1.00 98.19 206 SER A O 1
ATOM 1641 N N . PRO A 1 207 ? 4.457 -10.241 5.287 1.00 97.19 207 PRO A N 1
ATOM 1642 C CA . PRO A 1 207 ? 5.146 -9.607 4.164 1.00 97.19 207 PRO A CA 1
ATOM 1643 C C . PRO A 1 207 ? 6.332 -10.423 3.632 1.00 97.19 207 PRO A C 1
ATOM 1645 O O . PRO A 1 207 ? 6.461 -10.597 2.424 1.00 97.19 207 PRO A O 1
ATOM 1648 N N . GLN A 1 208 ? 7.167 -10.982 4.512 1.00 95.94 208 GLN A N 1
ATOM 1649 C CA . GLN A 1 208 ? 8.330 -11.802 4.152 1.00 95.94 208 GLN A CA 1
ATOM 1650 C C . GLN A 1 208 ? 7.892 -12.995 3.292 1.00 95.94 208 GLN A C 1
ATOM 1652 O O . GLN A 1 208 ? 8.470 -13.235 2.236 1.00 95.94 208 GLN A O 1
ATOM 1657 N N . LYS A 1 209 ? 6.797 -13.670 3.676 1.00 97.81 209 LYS A N 1
ATOM 1658 C CA . LYS A 1 209 ? 6.237 -14.787 2.907 1.00 97.81 209 LYS A CA 1
ATOM 1659 C C . LYS A 1 209 ? 5.589 -14.330 1.603 1.00 97.81 209 LYS A C 1
ATOM 1661 O O . LYS A 1 209 ? 5.676 -15.057 0.613 1.00 97.81 209 LYS A O 1
ATOM 1666 N N . ALA A 1 210 ? 4.903 -13.186 1.595 1.00 97.75 210 ALA A N 1
ATOM 1667 C CA . ALA A 1 210 ? 4.255 -12.651 0.397 1.00 97.75 210 ALA A CA 1
ATOM 1668 C C . ALA A 1 210 ? 5.290 -12.310 -0.687 1.00 97.75 210 ALA A C 1
ATOM 1670 O O . ALA A 1 210 ? 5.172 -12.771 -1.819 1.00 97.75 210 ALA A O 1
ATOM 1671 N N . TYR A 1 211 ? 6.366 -11.612 -0.316 1.00 97.12 211 TYR A N 1
ATOM 1672 C CA . TYR A 1 211 ? 7.418 -11.196 -1.247 1.00 97.12 211 TYR A CA 1
ATOM 1673 C C . TYR A 1 211 ? 8.341 -12.330 -1.730 1.00 97.12 211 TYR A C 1
ATOM 1675 O O . TYR A 1 211 ? 9.134 -12.112 -2.642 1.00 97.12 211 TYR A O 1
ATOM 1683 N N . GLU A 1 212 ? 8.227 -13.542 -1.182 1.00 96.69 212 GLU A N 1
ATOM 1684 C CA . GLU A 1 212 ? 8.871 -14.755 -1.715 1.00 96.69 212 GLU A CA 1
ATOM 1685 C C . GLU A 1 212 ? 8.136 -15.365 -2.918 1.00 96.69 212 GLU A C 1
ATOM 1687 O O . GLU A 1 212 ? 8.629 -16.326 -3.511 1.00 96.69 212 GLU A O 1
ATOM 1692 N N . ASP A 1 213 ? 6.941 -14.878 -3.266 1.00 97.56 213 ASP A N 1
ATOM 1693 C CA . ASP A 1 213 ? 6.240 -15.363 -4.454 1.00 97.56 213 ASP A CA 1
ATOM 1694 C C . ASP A 1 213 ? 7.111 -15.201 -5.717 1.00 97.56 213 ASP A C 1
ATOM 1696 O O . ASP A 1 213 ? 7.775 -14.167 -5.868 1.00 97.56 213 ASP A O 1
ATOM 1700 N N . PRO A 1 214 ? 7.129 -16.183 -6.642 1.00 95.25 214 PRO A N 1
ATOM 1701 C CA . PRO A 1 214 ? 7.882 -16.084 -7.891 1.00 95.25 214 PRO A CA 1
ATOM 1702 C C . PRO A 1 214 ? 7.614 -14.814 -8.708 1.00 95.25 214 PRO A C 1
ATOM 1704 O O . PRO A 1 214 ? 8.525 -14.355 -9.396 1.00 95.25 214 PRO A O 1
ATOM 1707 N N . ILE A 1 215 ? 6.425 -14.206 -8.588 1.00 94.19 215 ILE A N 1
ATOM 1708 C CA . ILE A 1 215 ? 6.100 -12.926 -9.238 1.00 94.19 215 ILE A CA 1
ATOM 1709 C C . ILE A 1 215 ? 7.069 -11.797 -8.837 1.00 94.19 215 ILE A C 1
ATOM 1711 O O . ILE A 1 215 ? 7.273 -10.849 -9.590 1.00 94.19 215 ILE A O 1
ATOM 1715 N N . SER A 1 216 ? 7.735 -11.896 -7.680 1.00 91.62 216 SER A N 1
ATOM 1716 C CA . SER A 1 216 ? 8.750 -10.927 -7.241 1.00 91.62 216 SER A CA 1
ATOM 1717 C C . SER A 1 216 ? 9.932 -10.795 -8.208 1.00 91.62 216 SER A C 1
ATOM 1719 O O . SER A 1 216 ? 10.524 -9.720 -8.292 1.00 91.62 216 SER A O 1
ATOM 1721 N N . ARG A 1 217 ? 10.255 -11.864 -8.947 1.00 88.94 217 ARG A N 1
ATOM 1722 C CA . ARG A 1 217 ? 11.372 -11.929 -9.905 1.00 88.94 217 ARG A CA 1
ATOM 1723 C C . ARG A 1 217 ? 10.962 -11.522 -11.318 1.00 88.94 217 ARG A C 1
ATOM 1725 O O . ARG A 1 217 ? 11.823 -11.339 -12.175 1.00 88.94 217 ARG A O 1
ATOM 1732 N N . ASP A 1 218 ? 9.663 -11.386 -11.562 1.00 86.69 218 ASP A N 1
ATOM 1733 C CA . ASP A 1 218 ? 9.137 -11.000 -12.859 1.00 86.69 218 ASP A CA 1
ATOM 1734 C C . ASP A 1 218 ? 9.198 -9.471 -13.027 1.00 86.69 218 ASP A C 1
ATOM 1736 O O . ASP A 1 218 ? 8.344 -8.721 -12.553 1.00 86.69 218 ASP A O 1
ATOM 1740 N N . LEU A 1 219 ? 10.257 -9.013 -13.703 1.00 82.00 219 LEU A N 1
ATOM 1741 C CA . LEU A 1 219 ? 10.472 -7.617 -14.107 1.00 82.00 219 LEU A CA 1
ATOM 1742 C C . LEU A 1 219 ? 10.213 -7.416 -15.609 1.00 82.00 219 LEU A C 1
ATOM 1744 O O . LEU A 1 219 ? 10.737 -6.492 -16.233 1.00 82.00 219 LEU A O 1
ATOM 1748 N N . SER A 1 220 ? 9.432 -8.312 -16.211 1.00 68.75 220 SER A N 1
ATOM 1749 C CA . SER A 1 220 ? 9.266 -8.448 -17.656 1.00 68.75 220 SER A CA 1
ATOM 1750 C C . SER A 1 220 ? 8.673 -7.207 -18.340 1.00 68.75 220 SER A C 1
ATOM 1752 O O . SER A 1 220 ? 8.906 -7.017 -19.537 1.00 68.75 220 SER A O 1
ATOM 1754 N N . ASN A 1 221 ? 7.972 -6.339 -17.601 1.00 79.31 221 ASN A N 1
ATOM 1755 C CA . ASN A 1 221 ? 7.435 -5.064 -18.082 1.00 79.31 221 ASN A CA 1
ATOM 1756 C C . ASN A 1 221 ? 7.776 -3.898 -17.141 1.00 79.31 221 ASN A C 1
ATOM 1758 O O . ASN A 1 221 ? 6.908 -3.193 -16.636 1.00 79.31 221 ASN A O 1
ATOM 1762 N N . ILE A 1 222 ? 9.070 -3.709 -16.883 1.00 82.19 222 ILE A N 1
ATOM 1763 C CA . ILE A 1 222 ? 9.567 -2.735 -15.903 1.00 82.19 222 ILE A CA 1
ATOM 1764 C C . ILE A 1 222 ? 9.180 -1.273 -16.195 1.00 82.19 222 ILE A C 1
ATOM 1766 O O . ILE A 1 222 ? 9.201 -0.454 -15.282 1.00 82.19 222 ILE A O 1
ATOM 1770 N N . SER A 1 223 ? 8.838 -0.952 -17.447 1.00 84.50 223 SER A N 1
ATOM 1771 C CA . SER A 1 223 ? 8.389 0.378 -17.879 1.00 84.50 223 SER A CA 1
ATOM 1772 C C . SER A 1 223 ? 6.898 0.627 -17.626 1.00 84.50 223 SER A C 1
ATOM 1774 O O . SER A 1 223 ? 6.477 1.775 -17.628 1.00 84.50 223 SER A O 1
ATOM 1776 N N . TYR A 1 224 ? 6.102 -0.415 -17.369 1.00 87.94 224 TYR A N 1
ATOM 1777 C CA . TYR A 1 224 ? 4.720 -0.279 -16.910 1.00 87.94 224 TYR A CA 1
ATOM 1778 C C . TYR A 1 224 ? 4.689 -0.401 -15.385 1.00 87.94 224 TYR A C 1
ATOM 1780 O O . TYR A 1 224 ? 4.469 -1.476 -14.831 1.00 87.94 224 TYR A O 1
ATOM 1788 N N . HIS A 1 225 ? 5.003 0.698 -14.702 1.00 81.31 225 HIS A N 1
ATOM 1789 C CA . HIS A 1 225 ? 5.197 0.703 -13.249 1.00 81.31 225 HIS A CA 1
ATOM 1790 C C . HIS A 1 225 ? 4.172 1.541 -12.481 1.00 81.31 225 HIS A C 1
ATOM 1792 O O . HIS A 1 225 ? 4.007 1.312 -11.296 1.00 81.31 225 HIS A O 1
ATOM 1798 N N . HIS A 1 226 ? 3.410 2.428 -13.128 1.00 85.50 226 HIS A N 1
ATOM 1799 C CA . HIS A 1 226 ? 2.362 3.245 -12.482 1.00 85.50 226 HIS A CA 1
ATOM 1800 C C . HIS A 1 226 ? 1.137 2.453 -11.992 1.00 85.50 226 HIS A C 1
ATOM 1802 O O . HIS A 1 226 ? 0.132 3.030 -11.587 1.00 85.50 226 HIS A O 1
ATOM 1808 N N . GLN A 1 227 ? 1.207 1.130 -12.062 1.00 88.12 227 GLN A N 1
ATOM 1809 C CA . GLN A 1 227 ? 0.161 0.216 -11.654 1.00 88.12 227 GLN A CA 1
ATOM 1810 C C . GLN A 1 227 ? 0.806 -1.001 -10.972 1.00 88.12 227 GLN A C 1
ATOM 1812 O O . GLN A 1 227 ? 2.029 -1.136 -10.887 1.00 88.12 227 GLN A O 1
ATOM 1817 N N . ASN A 1 228 ? -0.009 -1.895 -10.433 1.00 92.62 228 ASN A N 1
ATOM 1818 C CA . ASN A 1 228 ? 0.449 -3.092 -9.745 1.00 92.62 228 ASN A CA 1
ATOM 1819 C C . ASN A 1 228 ? 1.142 -4.116 -10.674 1.00 92.62 228 ASN A C 1
ATOM 1821 O O . ASN A 1 228 ? 0.993 -4.124 -11.898 1.00 92.62 228 ASN A O 1
ATOM 1825 N N . ARG A 1 229 ? 1.895 -5.039 -10.066 1.00 94.38 229 ARG A N 1
ATOM 1826 C CA . ARG A 1 229 ? 2.709 -6.032 -10.781 1.00 94.38 229 ARG A CA 1
ATOM 1827 C C . ARG A 1 229 ? 1.891 -7.019 -11.613 1.00 94.38 229 ARG A C 1
ATOM 1829 O O . ARG A 1 229 ? 2.360 -7.448 -12.664 1.00 94.38 229 ARG A O 1
ATOM 1836 N N . VAL A 1 230 ? 0.684 -7.364 -11.166 1.00 95.38 230 VAL A N 1
ATOM 1837 C CA . VAL A 1 230 ? -0.213 -8.252 -11.918 1.00 95.38 230 VAL A CA 1
ATOM 1838 C C . VAL A 1 230 ? -0.615 -7.589 -13.234 1.00 95.38 230 VAL A C 1
ATOM 1840 O O . VAL A 1 230 ? -0.465 -8.203 -14.288 1.00 95.38 230 VAL A O 1
ATOM 1843 N N . ALA A 1 231 ? -1.027 -6.320 -13.196 1.00 94.38 231 ALA A N 1
ATOM 1844 C CA . ALA A 1 231 ? -1.347 -5.550 -14.393 1.00 94.38 231 ALA A CA 1
ATOM 1845 C C . ALA A 1 231 ? -0.145 -5.427 -15.346 1.00 94.38 231 ALA A C 1
ATOM 1847 O O . ALA A 1 231 ? -0.293 -5.636 -16.547 1.00 94.38 231 ALA A O 1
ATOM 1848 N N . ALA A 1 232 ? 1.063 -5.175 -14.828 1.00 92.81 232 ALA A N 1
ATOM 1849 C CA . ALA A 1 232 ? 2.270 -5.083 -15.654 1.00 92.81 232 ALA A CA 1
ATOM 1850 C C . ALA A 1 232 ? 2.548 -6.361 -16.465 1.00 92.81 232 ALA A C 1
ATOM 1852 O O . ALA A 1 232 ? 2.851 -6.286 -17.663 1.00 92.81 232 ALA A O 1
ATOM 1853 N N . ILE A 1 233 ? 2.399 -7.528 -15.831 1.00 92.50 233 ILE A N 1
ATOM 1854 C CA . ILE A 1 233 ? 2.588 -8.841 -16.463 1.00 92.50 233 ILE A CA 1
ATOM 1855 C C . ILE A 1 233 ? 1.438 -9.158 -17.429 1.00 92.50 233 ILE A C 1
ATOM 1857 O O . ILE A 1 233 ? 1.665 -9.602 -18.559 1.00 92.50 233 ILE A O 1
ATOM 1861 N N . ALA A 1 234 ? 0.201 -8.864 -17.030 1.00 93.44 234 ALA A N 1
ATOM 1862 C CA . ALA A 1 234 ? -0.984 -9.031 -17.864 1.00 93.44 234 ALA A CA 1
ATOM 1863 C C . ALA A 1 234 ? -0.917 -8.193 -19.152 1.00 93.44 234 ALA A C 1
ATOM 1865 O O . ALA A 1 234 ? -1.186 -8.705 -20.241 1.00 93.44 234 ALA A O 1
ATOM 1866 N N . ARG A 1 235 ? -0.462 -6.938 -19.056 1.00 92.56 235 ARG A N 1
ATOM 1867 C CA . ARG A 1 235 ? -0.278 -6.037 -20.202 1.00 92.56 235 ARG A CA 1
ATOM 1868 C C . ARG A 1 235 ? 0.714 -6.585 -21.220 1.00 92.56 235 ARG A C 1
ATOM 1870 O O . ARG A 1 235 ? 0.484 -6.469 -22.424 1.00 92.56 235 ARG A O 1
ATOM 1877 N N . ARG A 1 236 ? 1.814 -7.179 -20.743 1.00 88.56 236 ARG A N 1
ATOM 1878 C CA . ARG A 1 236 ? 2.811 -7.849 -21.593 1.00 88.56 236 ARG A CA 1
ATOM 1879 C C . ARG A 1 236 ? 2.238 -9.105 -22.247 1.00 88.56 236 ARG A C 1
ATOM 1881 O O . ARG A 1 236 ? 2.597 -9.410 -23.378 1.00 88.56 236 ARG A O 1
ATOM 1888 N N . SER A 1 237 ? 1.334 -9.793 -21.557 1.00 86.38 237 SER A N 1
ATOM 1889 C CA . SER A 1 237 ? 0.636 -10.985 -22.055 1.00 86.38 237 SER A CA 1
ATOM 1890 C C . SER A 1 237 ? -0.495 -10.663 -23.045 1.00 86.38 237 SER A C 1
ATOM 1892 O O . SER A 1 237 ? -1.192 -11.568 -23.491 1.00 86.38 237 SER A O 1
ATOM 1894 N N . GLY A 1 238 ? -0.676 -9.386 -23.406 1.00 89.38 238 GLY A N 1
ATOM 1895 C CA . GLY A 1 238 ? -1.625 -8.941 -24.427 1.00 89.38 238 GLY A CA 1
ATOM 1896 C C . GLY A 1 238 ? -2.984 -8.482 -23.899 1.00 89.38 238 GLY A C 1
ATOM 1897 O O . GLY A 1 238 ? -3.848 -8.150 -24.707 1.00 89.38 238 GLY A O 1
ATOM 1898 N N . ILE A 1 239 ? -3.192 -8.422 -22.577 1.00 90.25 239 ILE A N 1
ATOM 1899 C CA . ILE A 1 239 ? -4.443 -7.889 -22.018 1.00 90.25 239 ILE A CA 1
ATOM 1900 C C . ILE A 1 239 ? -4.499 -6.363 -22.253 1.00 90.25 239 ILE A C 1
ATOM 1902 O O . ILE A 1 239 ? -3.531 -5.671 -21.911 1.00 90.25 239 ILE A O 1
ATOM 1906 N N . PRO A 1 240 ? -5.595 -5.828 -22.834 1.00 91.94 240 PRO A N 1
ATOM 1907 C 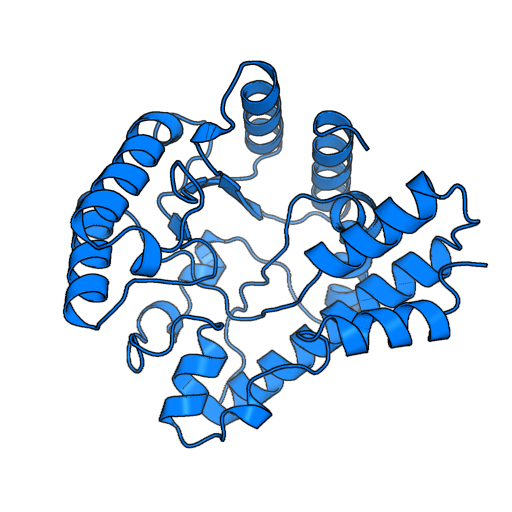CA . PRO A 1 240 ? -5.771 -4.393 -23.053 1.00 91.94 240 PRO A CA 1
ATOM 1908 C C . PRO A 1 240 ? -5.714 -3.583 -21.757 1.00 91.94 240 PRO A C 1
ATOM 1910 O O . PRO A 1 240 ? -6.183 -4.033 -20.716 1.00 91.94 240 PRO A O 1
ATOM 1913 N N . GLU A 1 241 ? -5.159 -2.375 -21.826 1.00 89.81 241 GLU A N 1
ATOM 1914 C CA . GLU A 1 241 ? -4.908 -1.534 -20.651 1.00 89.81 241 GLU A CA 1
ATOM 1915 C C . GLU A 1 241 ? -6.184 -1.112 -19.913 1.00 89.81 241 GLU A C 1
ATOM 1917 O O . GLU A 1 241 ? -6.211 -1.139 -18.687 1.00 89.81 241 GLU A O 1
ATOM 1922 N N . ASP A 1 242 ? -7.273 -0.838 -20.630 1.00 90.25 242 ASP A N 1
ATOM 1923 C CA . ASP A 1 242 ? -8.590 -0.524 -20.058 1.00 90.25 242 ASP A CA 1
ATOM 1924 C C . ASP A 1 242 ? -9.191 -1.687 -19.246 1.00 90.25 242 ASP A C 1
ATOM 1926 O O . ASP A 1 242 ? -10.100 -1.484 -18.444 1.00 90.25 242 ASP A O 1
ATOM 1930 N N . LYS A 1 243 ? -8.675 -2.909 -19.425 1.00 92.81 243 LYS A N 1
ATOM 1931 C CA . LYS A 1 243 ? -9.066 -4.112 -18.675 1.00 92.81 243 LYS A CA 1
ATOM 1932 C C . LYS A 1 243 ? -8.152 -4.410 -17.487 1.00 92.81 243 LYS A C 1
ATOM 1934 O O . LYS A 1 243 ? -8.306 -5.460 -16.870 1.00 92.81 243 LYS A O 1
ATOM 1939 N N . LEU A 1 244 ? -7.201 -3.527 -17.176 1.00 94.31 244 LEU A N 1
ATOM 1940 C CA . LEU A 1 244 ? -6.222 -3.712 -16.096 1.00 94.31 244 LEU A CA 1
ATOM 1941 C C . LEU A 1 244 ? -6.454 -2.811 -14.883 1.00 94.31 244 LEU A C 1
ATOM 1943 O O . LEU A 1 244 ? -5.682 -2.882 -13.929 1.00 94.31 244 LEU A O 1
ATOM 1947 N N . TYR A 1 245 ? -7.510 -2.002 -14.915 1.00 95.69 245 TYR A N 1
ATOM 1948 C CA . TYR A 1 245 ? -7.927 -1.144 -13.813 1.00 95.69 245 TYR A CA 1
ATOM 1949 C C . TYR A 1 245 ? -9.269 -1.625 -13.289 1.00 95.69 245 TYR A C 1
ATOM 1951 O O . TYR A 1 245 ? -10.206 -1.848 -14.061 1.00 95.69 245 TYR A O 1
ATOM 1959 N N . HIS A 1 246 ? -9.373 -1.761 -11.972 1.00 97.12 246 HIS A N 1
ATOM 1960 C CA . HIS A 1 246 ? -10.671 -1.968 -11.361 1.00 97.12 246 HIS A CA 1
ATOM 1961 C C . HIS A 1 246 ? -11.472 -0.659 -11.421 1.00 97.12 246 HIS A C 1
ATOM 1963 O O . HIS A 1 246 ? -10.911 0.430 -11.306 1.00 97.12 246 HIS A O 1
ATOM 1969 N N . VAL A 1 247 ? -12.799 -0.741 -11.540 1.00 96.75 247 VAL A N 1
ATOM 1970 C CA . VAL A 1 247 ? -13.667 0.450 -11.643 1.00 96.75 247 VAL A CA 1
ATOM 1971 C C . VAL A 1 247 ? -13.542 1.396 -10.443 1.00 96.75 247 VAL A C 1
ATOM 1973 O O . VAL A 1 247 ? -13.733 2.599 -10.584 1.00 96.75 247 VAL A O 1
ATOM 1976 N N . SER A 1 248 ? -13.168 0.870 -9.271 1.00 95.38 248 SER A N 1
ATOM 1977 C CA . SER A 1 248 ? -12.944 1.665 -8.058 1.00 95.38 248 SER A CA 1
ATOM 1978 C C . SER A 1 248 ? -11.648 2.478 -8.073 1.00 95.38 248 SER A C 1
ATOM 1980 O O . SER A 1 248 ? -11.412 3.252 -7.152 1.00 95.38 248 SER A O 1
ATOM 1982 N N . GLU A 1 249 ? -10.781 2.304 -9.066 1.00 96.50 249 GLU A N 1
ATOM 1983 C CA . GLU A 1 249 ? -9.595 3.144 -9.277 1.00 96.50 249 GLU A CA 1
ATOM 1984 C C . GLU A 1 249 ? -9.956 4.382 -10.107 1.00 96.50 249 GLU A C 1
ATOM 1986 O O . GLU A 1 249 ? -9.257 4.785 -11.034 1.00 96.50 249 GLU A O 1
ATOM 1991 N N . ASN A 1 250 ? -11.099 4.978 -9.776 1.00 97.06 250 ASN A N 1
ATOM 1992 C CA . ASN A 1 250 ? -11.641 6.170 -10.393 1.00 97.06 250 ASN A CA 1
ATOM 1993 C C . ASN A 1 250 ? -12.408 6.959 -9.322 1.00 97.06 250 ASN A C 1
ATOM 1995 O O . ASN A 1 250 ? -13.326 6.438 -8.685 1.00 97.06 250 ASN A O 1
ATOM 1999 N N . VAL A 1 251 ? -12.009 8.212 -9.108 1.00 98.12 251 VAL A N 1
ATOM 2000 C CA . VAL A 1 251 ? -12.592 9.060 -8.058 1.00 98.12 251 VAL A CA 1
ATOM 2001 C C . VAL A 1 251 ? -14.047 9.430 -8.350 1.00 98.12 251 VAL 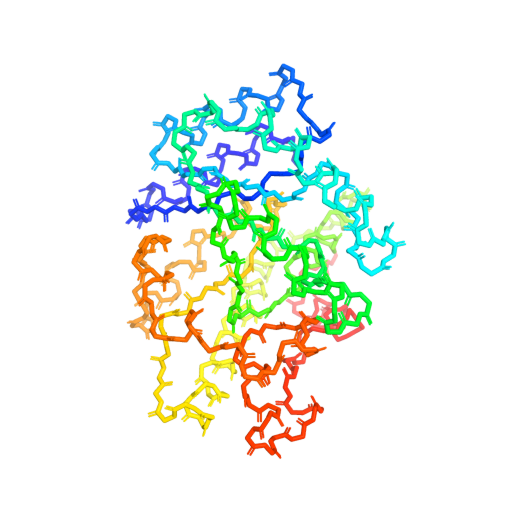A C 1
ATOM 2003 O O . VAL A 1 251 ? -14.856 9.395 -7.431 1.00 98.12 251 VAL A O 1
ATOM 2006 N N . ASP A 1 252 ? -14.417 9.664 -9.613 1.00 98.12 252 ASP A N 1
ATOM 2007 C CA . ASP A 1 252 ? -15.794 9.999 -10.002 1.00 98.12 252 ASP A CA 1
ATOM 2008 C C . ASP A 1 252 ? -16.743 8.811 -9.801 1.00 98.12 252 ASP A C 1
ATOM 2010 O O . ASP A 1 252 ? -17.902 8.981 -9.415 1.00 98.12 252 ASP A O 1
ATOM 2014 N N . TYR A 1 253 ? -16.259 7.592 -10.066 1.00 98.12 253 TYR A N 1
ATOM 2015 C CA . TYR A 1 253 ? -16.997 6.368 -9.765 1.00 98.12 253 TYR A CA 1
ATOM 2016 C C . TYR A 1 253 ? -17.221 6.230 -8.257 1.00 98.12 253 TYR A C 1
ATOM 2018 O O . TYR A 1 253 ? -18.350 6.002 -7.822 1.00 98.12 253 TYR A O 1
ATOM 2026 N N . LEU A 1 254 ? -16.163 6.398 -7.456 1.00 98.44 254 LEU A N 1
ATOM 2027 C CA . LEU A 1 254 ? -16.254 6.289 -6.002 1.00 98.44 254 LEU A CA 1
ATOM 2028 C C . LEU A 1 254 ? -17.165 7.355 -5.391 1.00 98.44 254 LEU A C 1
ATOM 2030 O O . LEU A 1 254 ? -17.930 7.022 -4.493 1.00 98.44 254 LEU A O 1
ATOM 2034 N N . ASP A 1 255 ? -17.132 8.591 -5.890 1.00 98.12 255 ASP A N 1
ATOM 2035 C CA . ASP A 1 255 ? -18.007 9.673 -5.428 1.00 98.12 255 ASP A CA 1
ATOM 2036 C C . ASP A 1 255 ? -19.486 9.303 -5.602 1.00 98.12 255 ASP A C 1
ATOM 2038 O O . ASP A 1 255 ? -20.273 9.416 -4.659 1.00 98.12 255 ASP A O 1
ATOM 2042 N N . LYS A 1 256 ? -19.859 8.797 -6.785 1.00 98.06 256 LYS A N 1
ATOM 2043 C CA . LYS A 1 256 ? -21.232 8.350 -7.074 1.00 98.06 256 LYS A CA 1
ATOM 2044 C C . LYS A 1 256 ? -21.621 7.149 -6.217 1.00 98.06 256 LYS A C 1
ATOM 2046 O O . LYS A 1 256 ? -22.642 7.190 -5.533 1.00 98.06 256 LYS A O 1
ATOM 2051 N N . ALA A 1 257 ? -20.779 6.119 -6.197 1.00 98.12 257 ALA A N 1
ATOM 2052 C CA . ALA A 1 257 ? -21.054 4.884 -5.473 1.00 98.12 257 ALA A CA 1
ATOM 2053 C C . ALA A 1 257 ? -21.154 5.109 -3.951 1.00 98.12 257 ALA A C 1
ATOM 2055 O O . ALA A 1 257 ? -21.942 4.450 -3.278 1.00 98.12 257 ALA A O 1
ATOM 2056 N N . PHE A 1 258 ? -20.397 6.061 -3.397 1.00 98.00 258 PHE A N 1
ATOM 2057 C CA . PHE A 1 258 ? -20.449 6.423 -1.979 1.00 98.00 258 PHE A CA 1
ATOM 2058 C C . PHE A 1 258 ? -21.782 7.084 -1.591 1.00 98.00 258 PHE A C 1
ATOM 2060 O O . PHE A 1 258 ? -22.320 6.813 -0.513 1.00 98.00 258 PHE A O 1
ATOM 2067 N N . VAL A 1 259 ? -22.342 7.917 -2.478 1.00 96.75 259 VAL A N 1
ATOM 2068 C CA . VAL A 1 259 ? -23.678 8.512 -2.306 1.00 96.75 259 VAL A CA 1
ATOM 2069 C C . VAL A 1 259 ? -24.766 7.449 -2.452 1.00 96.75 259 VAL A C 1
ATOM 2071 O O . VAL A 1 259 ? -25.639 7.354 -1.593 1.00 96.75 259 VAL A O 1
ATOM 2074 N N . GLU A 1 260 ? -24.693 6.613 -3.490 1.00 97.56 260 GLU A N 1
ATOM 2075 C CA . GLU A 1 260 ? -25.651 5.522 -3.735 1.00 97.56 260 GLU A CA 1
ATOM 2076 C C . GLU A 1 260 ? -25.671 4.493 -2.598 1.00 97.56 260 GLU A C 1
ATOM 2078 O O . GLU A 1 260 ? -26.726 3.966 -2.248 1.00 97.56 260 GLU A O 1
ATOM 2083 N N . ALA A 1 261 ? -24.522 4.253 -1.960 1.00 97.75 261 ALA A N 1
ATOM 2084 C CA . ALA A 1 261 ? -24.413 3.402 -0.780 1.00 97.75 261 ALA A CA 1
ATOM 2085 C C . ALA A 1 261 ? -25.062 4.008 0.480 1.00 97.75 261 ALA A C 1
ATOM 2087 O O . ALA A 1 261 ? -25.096 3.351 1.522 1.00 97.75 261 ALA A O 1
ATOM 2088 N N . GLY A 1 262 ? -25.561 5.248 0.421 1.00 97.56 262 GLY A N 1
ATOM 2089 C CA . GLY A 1 262 ? -26.222 5.915 1.540 1.00 97.56 262 GLY A CA 1
ATOM 2090 C C . GLY A 1 262 ? -25.298 6.090 2.743 1.00 97.56 262 GLY A C 1
ATOM 2091 O O . GLY A 1 262 ? -25.729 5.920 3.884 1.00 97.56 262 GLY A O 1
ATOM 2092 N N . VAL A 1 263 ? -24.008 6.353 2.506 1.00 97.38 263 VAL A N 1
ATOM 2093 C CA . VAL A 1 263 ? -23.037 6.560 3.592 1.00 97.38 263 VAL A CA 1
ATOM 2094 C C . VAL A 1 263 ? -23.299 7.878 4.320 1.00 97.38 263 VAL A C 1
ATOM 2096 O O . VAL A 1 263 ? -23.058 7.974 5.522 1.00 97.38 263 VAL A O 1
ATOM 2099 N N . VAL A 1 264 ? -23.816 8.881 3.609 1.00 95.00 264 VAL A N 1
ATOM 2100 C CA . VAL A 1 264 ? -24.058 10.233 4.122 1.00 95.00 264 VAL A CA 1
ATOM 2101 C C . VAL A 1 264 ? -25.494 10.662 3.836 1.00 95.00 264 VAL A C 1
ATOM 2103 O O . VAL A 1 264 ? -25.980 10.440 2.729 1.00 95.00 264 VAL A O 1
ATOM 2106 N N . TYR A 1 265 ? -26.150 11.286 4.820 1.00 84.00 265 TYR A N 1
ATOM 2107 C CA . TYR A 1 265 ? -27.506 11.848 4.727 1.00 84.00 265 TYR A CA 1
ATOM 2108 C C . TYR A 1 265 ? -27.717 13.007 5.713 1.00 84.00 265 TYR A C 1
ATOM 2110 O O . TYR A 1 265 ? -26.886 13.201 6.638 1.00 84.00 265 TYR A O 1
#

Solvent-accessible surface area (backbone atoms only — not comparable to full-atom values): 14210 Å² total; per-residue (Å²): 123,56,74,64,59,34,50,54,36,38,50,50,30,38,56,77,64,64,50,77,36,51,73,44,67,40,47,43,71,67,64,45,78,73,50,46,56,49,51,50,50,41,27,74,72,62,23,31,36,28,41,19,29,20,80,56,58,40,22,44,80,60,28,51,72,52,34,49,53,33,39,48,54,20,45,75,72,44,70,84,44,68,52,52,44,59,32,38,32,53,30,78,39,28,60,32,77,42,67,68,38,28,50,54,40,51,51,55,40,40,77,74,59,33,42,83,45,72,38,36,25,67,64,43,60,65,54,58,25,47,53,54,50,52,37,54,77,68,68,46,48,68,39,60,68,37,43,41,52,52,54,36,53,52,54,47,52,28,48,54,50,38,41,50,51,21,30,72,56,68,74,39,72,71,61,73,35,76,61,82,60,103,40,62,46,45,31,73,34,46,46,58,37,54,52,52,41,43,76,72,72,50,78,85,62,35,56,75,66,32,64,66,32,73,69,69,76,64,62,90,36,70,81,52,28,74,57,30,55,39,41,23,52,22,45,73,70,66,46,57,71,86,77,58,59,54,75,61,71,32,69,71,50,44,57,52,51,45,54,76,56,52,22,60,100

Sequence (265 aa):
MSGNERTQKIIAALQKAKVPDALFFVQADRLNKSTQMRLDQYAAAGFHIANHSYSHQSASALGKKNYIADAKSAHLLLKNQNNFLPFHRFPYLDCGKDKSSILAIRDSLSELGYKDGYITIANYDWHISNLLAKAAENKKNINYENAKKFYVDTLFSAIEFYDEVARKALGKSPKHVLLLHENDAAALFLGDLIAHLRSKGWKIISPQKAYEDPISRDLSNISYHHQNRVAAIARRSGIPEDKLYHVSENVDYLDKAFVEAGVVY

Foldseek 3Di:
DDLQLLLVLLLCLCVVLVQVEDEAADQQLPDDPVVLVSLVSNLVSVYAYEHAWNHLDACAVCDLVRRLVRSVVSCVRQVPRRRYDQEYEYRLLRQHDDPVSNVSSVVSSVVSVYAYPFFQFDFPVVLLLVVVVVCVVVVWDFPVVLSLVLSQVRRVLSVVLSQVLLCVLVVHRALGGDDDDSGPSCSSHVSVNSVVCVVVVHDNDYPVVRCPTPLSVPCVQVVPRSDGSSLSSSVVVPDDNVSSDDPRNDSVSSVVVSVVSVRTD

Radius of gyration: 18.32 Å; Cα contacts (8 Å, |Δi|>4): 416; chains: 1; bounding box: 51×39×44 Å

Mean predicted aligned error: 2.8 Å

Nearest PDB structures (foldseek):
  2cc0-assembly1_B  TM=7.712E-01  e=1.134E-05  Streptomyces lividans
  7y51-assembly1_A-2  TM=7.859E-01  e=4.008E-05  Caldanaerobacter subterraneus subsp. tengcongensis MB4
  7ax7-assembly1_A  TM=7.478E-01  e=2.774E-05  uncultured bacterium
  2c79-assembly1_A  TM=7.768E-01  e=3.288E-04  Acetivibrio thermocellus
  3cl6-assembly1_A  TM=5.583E-01  e=1.814E-01  Pseudomonas fluorescens

Secondary structure (DSSP, 8-state):
--HHHHHHHHHHHHHHTT----EEEE-GGG-SHHHHHHHHHHHHTT-EEEE--SS---HHHH-HHHHHHHHHHHHHHHTTSTTEEEEEPPGGG---SSHHHHHHHHHHHHHTTPEE---SB---HHHHHHHHHHHHHTT--B-HHHHHHHHHHHHHHHHHHHHHHHHHHHSS-----B---SSHHHHHHHHHHHHHHHHTT-----HHHHHTSGGGG--TTTT--SS-HHHHHHHHTT--GGGSS-TTS-HHHHHHHHHHTT-B-